Protein AF-A0A1G5UYC7-F1 (afdb_monomer_lite)

Secondary structure (DSSP, 8-state):
--HHHHHHHHHHT---SS------PPPPP-SSHHHHHHHHHHHHHHHT-SSEEE----SS---SS-----SS-------BTTBSHHHHHHHHHHHHGGG--S-PPEEEEEE-HHHHHHHH-TTTTT-SSS-HHHHHHHHHHHHHHHHHHHHHHHHTT-SEEEEEESS-BTTTS-HHHHHHHTHHHHHHHHHT---S--EEEE-SSSB-HHHHTTSS-SEEEEPPPSSHHHHHHHHHHHHHTTT-PPPPPPPP----

Radius of gyration: 19.42 Å; chains: 1; bounding box: 42×48×57 Å

Foldseek 3Di:
DFLQVQLVCVLVVHDHPDDFFADDDADDDDPALLRQLVVQLVVCVVPVGSAGESHAPALAPPPVDPDDPDPDPPDPDSDACVDGRLVRLLSNLLSNVVVDPGDRAYAYEDEFLVVSVCSNPVCLVVDPVQDPVNLVVSSVNSLVRLLRSQLSSVVSPGLGHAYEYAQQFVVRDPPVCCVSRGVVSQLSNQVSHPHPAYEYEYEDQGGNCVSVVPHPHSYYHYPDHPDPVVVVVVVVVSVPVVPDDDPDPDPDDDDD

InterPro domains:
  IPR000257 Uroporphyrinogen decarboxylase (URO-D) [PF01208] (90-221)
  IPR038071 UROD/MetE-like superfamily [G3DSA:3.20.20.210] (1-245)
  IPR038071 UROD/MetE-like superfamily [SSF51726] (1-225)

Organism: NCBI:txid209880

Structure (mmCIF, N/CA/C/O backbone):
data_AF-A0A1G5UYC7-F1
#
_entry.id   AF-A0A1G5UYC7-F1
#
loop_
_atom_site.group_PDB
_atom_site.id
_atom_site.type_symbol
_atom_site.label_atom_id
_atom_site.label_alt_id
_atom_site.label_comp_id
_atom_site.label_asym_id
_atom_site.label_entity_id
_atom_site.label_seq_id
_atom_site.pdbx_PDB_ins_code
_atom_site.Cartn_x
_atom_site.Cartn_y
_atom_site.Cartn_z
_atom_site.occupancy
_atom_site.B_iso_or_equiv
_atom_site.auth_seq_id
_atom_site.auth_comp_id
_atom_site.auth_asym_id
_atom_site.auth_atom_id
_atom_site.pdbx_PDB_model_num
ATOM 1 N N . MET A 1 1 ? -19.860 -2.141 19.659 1.00 62.22 1 MET A N 1
ATOM 2 C CA . MET A 1 1 ? -18.529 -2.743 19.462 1.00 62.22 1 MET A CA 1
ATOM 3 C C . MET A 1 1 ? -17.613 -1.632 19.007 1.00 62.22 1 MET A C 1
ATOM 5 O O . MET A 1 1 ? -18.017 -0.859 18.143 1.00 62.22 1 MET A O 1
ATOM 9 N N . ILE A 1 2 ? -16.462 -1.494 19.651 1.00 91.50 2 ILE A N 1
ATOM 10 C CA . ILE A 1 2 ? -15.441 -0.516 19.273 1.00 91.50 2 ILE A CA 1
ATOM 11 C C . ILE A 1 2 ? -14.911 -0.937 17.889 1.00 91.50 2 ILE A C 1
ATOM 13 O O . ILE A 1 2 ? -14.700 -2.126 17.660 1.00 91.50 2 ILE A O 1
ATOM 17 N N . LYS A 1 3 ? -14.758 -0.006 16.933 1.00 95.00 3 LYS A N 1
ATOM 18 C CA . LYS A 1 3 ? -14.382 -0.338 15.539 1.00 95.00 3 LYS A CA 1
ATOM 19 C C . LYS A 1 3 ? -13.095 -1.162 15.471 1.00 95.00 3 LYS A C 1
ATOM 21 O O . LYS A 1 3 ? -13.029 -2.120 14.712 1.00 95.00 3 LYS A O 1
ATOM 26 N N . ARG A 1 4 ? -12.118 -0.857 16.330 1.00 96.12 4 ARG A N 1
ATOM 27 C CA . ARG A 1 4 ? -10.913 -1.680 16.501 1.00 96.12 4 ARG A CA 1
ATOM 28 C C . ARG A 1 4 ? -11.224 -3.144 16.830 1.00 96.12 4 ARG A C 1
ATOM 30 O O . ARG A 1 4 ? -10.781 -4.015 16.092 1.00 96.12 4 ARG A O 1
ATOM 37 N N . GLU A 1 5 ? -12.001 -3.395 17.885 1.00 95.75 5 GLU A N 1
ATOM 38 C CA . GLU A 1 5 ? -12.367 -4.752 18.328 1.00 95.75 5 GLU A CA 1
ATOM 39 C C . GLU A 1 5 ? -13.083 -5.520 17.215 1.00 95.75 5 GLU A C 1
ATOM 41 O O . GLU A 1 5 ? -12.818 -6.697 17.002 1.00 95.75 5 GLU A O 1
ATOM 46 N N . LEU A 1 6 ? -13.954 -4.838 16.457 1.00 96.25 6 LEU A N 1
ATOM 47 C CA . LEU A 1 6 ? -14.627 -5.438 15.308 1.00 96.25 6 LEU A CA 1
ATOM 48 C C . LEU A 1 6 ? -13.615 -5.969 14.289 1.00 96.25 6 LEU A C 1
ATOM 50 O O . LEU A 1 6 ? -13.742 -7.106 13.839 1.00 96.25 6 LEU A O 1
ATOM 54 N N . ILE A 1 7 ? -12.616 -5.163 13.924 1.00 97.38 7 ILE A N 1
ATOM 55 C CA . ILE A 1 7 ? -11.601 -5.568 12.948 1.00 97.38 7 ILE A CA 1
ATOM 56 C C . ILE A 1 7 ? -10.684 -6.657 13.517 1.00 97.38 7 ILE A C 1
ATOM 58 O O . ILE A 1 7 ? -10.405 -7.622 12.809 1.00 97.38 7 ILE A O 1
ATOM 62 N N . GLU A 1 8 ? -10.268 -6.558 14.782 1.00 97.00 8 GLU A N 1
ATOM 63 C CA . GLU A 1 8 ? -9.465 -7.588 15.459 1.00 97.00 8 GLU A CA 1
ATOM 64 C C . GLU A 1 8 ? -10.195 -8.945 15.485 1.00 97.00 8 GLU A C 1
ATOM 66 O O . GLU A 1 8 ? -9.608 -9.953 15.089 1.00 97.00 8 GLU A O 1
ATOM 71 N N . SER A 1 9 ? -11.490 -8.975 15.821 1.00 96.44 9 SER A N 1
ATOM 72 C CA . SER A 1 9 ? -12.300 -10.200 15.781 1.00 96.44 9 SER A CA 1
ATOM 73 C C . SER A 1 9 ? -12.442 -10.764 14.365 1.00 96.44 9 SER A C 1
ATOM 75 O O . SER A 1 9 ? -12.349 -11.979 14.183 1.00 96.44 9 SER A O 1
ATOM 77 N N . VAL A 1 10 ? -12.604 -9.922 13.332 1.00 96.12 10 VAL A N 1
ATOM 78 C CA . VAL A 1 10 ? -12.614 -10.423 11.943 1.00 96.12 10 VAL A CA 1
ATOM 79 C C . VAL A 1 10 ? -11.267 -11.043 11.565 1.00 96.12 10 VAL A C 1
ATOM 81 O O . VAL A 1 10 ? -11.253 -12.111 10.953 1.00 96.12 10 VAL A O 1
ATOM 84 N N . ILE A 1 11 ? -10.146 -10.421 11.944 1.00 95.56 11 ILE A N 1
ATOM 85 C CA . ILE A 1 11 ? -8.797 -10.957 11.694 1.00 95.56 11 ILE A CA 1
ATOM 86 C C . ILE A 1 11 ? -8.602 -12.300 12.408 1.00 95.56 11 ILE A C 1
ATOM 88 O O . ILE A 1 11 ? -8.041 -13.229 11.828 1.00 95.56 11 ILE A O 1
ATOM 92 N N . ALA A 1 12 ? -9.091 -12.418 13.644 1.00 95.31 12 ALA A N 1
ATOM 93 C CA . ALA A 1 12 ? -9.021 -13.640 14.440 1.00 95.31 12 ALA A CA 1
ATOM 94 C C . ALA A 1 12 ? -9.975 -14.752 13.953 1.00 95.31 12 ALA A C 1
ATOM 96 O O . ALA A 1 12 ? -9.863 -15.896 14.394 1.00 95.31 12 ALA A O 1
ATOM 97 N N . GLY A 1 13 ? -10.900 -14.447 13.034 1.00 93.94 13 GLY A N 1
ATOM 98 C CA . GLY A 1 13 ? -11.926 -15.387 12.574 1.00 93.94 13 GLY A CA 1
ATOM 99 C C . GLY A 1 13 ? -13.042 -15.619 13.597 1.00 93.94 13 GLY A C 1
ATOM 100 O O . GLY A 1 13 ? -13.736 -16.636 13.539 1.00 93.94 13 GLY A O 1
ATOM 101 N N . GLU A 1 14 ? -13.216 -14.693 14.534 1.00 95.06 14 GLU A N 1
ATOM 102 C CA . GLU A 1 14 ? -14.233 -14.753 15.575 1.00 95.06 14 GLU A CA 1
ATOM 103 C C . GLU A 1 14 ? -15.615 -14.322 15.049 1.00 95.06 14 GLU A C 1
ATOM 105 O O . GLU A 1 14 ? -15.726 -13.576 14.068 1.00 95.06 14 GLU A O 1
ATOM 110 N N . PRO A 1 15 ? -16.710 -14.766 15.693 1.00 92.69 15 PRO A N 1
ATOM 111 C CA . PRO A 1 15 ? -18.043 -14.266 15.388 1.00 92.69 15 PRO A CA 1
ATOM 112 C C . PRO A 1 15 ? -18.148 -12.755 15.632 1.00 92.69 15 PRO A C 1
ATOM 114 O O . PRO A 1 15 ? -17.851 -12.267 16.718 1.00 92.69 15 PRO A O 1
ATOM 117 N N . VAL A 1 16 ? -18.656 -12.024 14.640 1.00 93.56 16 VAL A N 1
ATOM 118 C CA . VAL A 1 16 ? -18.889 -10.576 14.727 1.00 93.56 16 VAL A CA 1
ATOM 119 C C . VAL A 1 16 ? -20.371 -10.240 14.623 1.00 93.56 16 VAL A C 1
ATOM 121 O O . VAL A 1 16 ? -21.145 -10.946 13.976 1.00 93.56 16 VAL A O 1
ATOM 124 N N . THR A 1 17 ? -20.777 -9.135 15.248 1.00 87.25 17 THR A N 1
ATOM 125 C CA . THR A 1 17 ? -22.180 -8.687 15.275 1.00 87.25 17 THR A CA 1
ATOM 126 C C . THR A 1 17 ? -22.648 -8.095 13.947 1.00 87.25 17 THR A C 1
ATOM 128 O O . THR A 1 17 ? -23.846 -8.089 13.667 1.00 87.25 17 THR A O 1
ATOM 131 N N . ARG A 1 18 ? -21.716 -7.605 13.120 1.00 92.62 18 ARG A N 1
ATOM 132 C CA . ARG A 1 18 ? -21.956 -7.130 11.753 1.00 92.62 18 ARG A CA 1
ATOM 133 C C . ARG A 1 18 ? -20.701 -7.275 10.897 1.00 92.62 18 ARG A C 1
ATOM 135 O O . ARG A 1 18 ? -19.600 -7.393 11.421 1.00 92.62 18 ARG A O 1
ATOM 142 N N . ILE A 1 19 ? -20.871 -7.235 9.580 1.00 91.38 19 ILE A N 1
ATOM 143 C CA . ILE A 1 19 ? -19.751 -7.204 8.632 1.00 91.38 19 ILE A CA 1
ATOM 144 C C . ILE A 1 19 ? -19.157 -5.782 8.637 1.00 91.38 19 ILE A C 1
ATOM 146 O O . ILE A 1 19 ? -19.935 -4.828 8.526 1.00 91.38 19 ILE A O 1
ATOM 150 N N . PRO A 1 20 ? -17.828 -5.610 8.781 1.00 93.75 20 PRO A N 1
ATOM 151 C CA . PRO A 1 20 ? -17.212 -4.297 8.663 1.00 93.75 20 PRO A CA 1
ATOM 152 C C . PRO A 1 20 ? -17.280 -3.788 7.221 1.00 93.75 20 PRO A C 1
ATOM 154 O O . PRO A 1 20 ? -17.167 -4.561 6.267 1.00 93.75 20 PRO A O 1
ATOM 157 N N . CYS A 1 21 ? -17.445 -2.481 7.060 1.00 92.31 21 CYS A N 1
ATOM 158 C CA . CYS A 1 21 ? -17.488 -1.812 5.772 1.00 92.31 21 CYS A CA 1
ATOM 159 C C . CYS A 1 21 ? -16.429 -0.713 5.708 1.00 92.31 21 CYS A C 1
ATOM 161 O O . CYS A 1 21 ? -16.212 0.031 6.661 1.00 92.31 21 CYS A O 1
ATOM 163 N N . MET A 1 22 ? -15.769 -0.603 4.562 1.00 91.19 22 MET A N 1
ATOM 164 C CA . MET A 1 22 ? -14.766 0.416 4.300 1.00 91.19 22 MET A CA 1
ATOM 165 C C . MET A 1 22 ? -15.122 1.115 2.995 1.00 91.19 22 MET A C 1
ATOM 167 O O . MET A 1 22 ? -15.215 0.466 1.953 1.00 91.19 22 MET A O 1
ATOM 171 N N . PHE A 1 23 ? -15.280 2.434 3.050 1.00 89.94 23 PHE A N 1
ATOM 172 C CA . PHE A 1 23 ? -15.418 3.278 1.870 1.00 89.94 23 PHE A CA 1
ATOM 173 C C . PHE A 1 23 ? -14.129 4.067 1.659 1.00 89.94 23 PHE A C 1
ATOM 175 O O . PHE A 1 23 ? -13.464 4.476 2.610 1.00 89.94 23 PHE A O 1
ATOM 182 N N . TRP A 1 24 ? -13.767 4.306 0.403 1.00 85.62 24 TRP A N 1
ATOM 183 C CA . TRP A 1 24 ? -12.666 5.199 0.066 1.00 85.62 24 TRP A CA 1
ATOM 184 C C . TRP A 1 24 ? -12.968 5.966 -1.213 1.00 85.62 24 TRP A C 1
ATOM 186 O O . TRP A 1 24 ? -13.690 5.497 -2.090 1.00 85.62 24 TRP A O 1
ATOM 196 N N . GLN A 1 25 ? -12.377 7.149 -1.315 1.00 75.75 25 GLN A N 1
ATOM 197 C CA . GLN A 1 25 ? -12.409 7.977 -2.511 1.00 75.75 25 GLN A CA 1
ATOM 198 C C . GLN A 1 25 ? -11.090 7.877 -3.275 1.00 75.75 25 GLN A C 1
ATOM 200 O O . GLN A 1 25 ? -10.040 7.569 -2.701 1.00 75.75 25 GLN A O 1
ATOM 205 N N . ALA A 1 26 ? -11.144 8.139 -4.580 1.00 68.00 26 ALA A N 1
ATOM 206 C CA . ALA A 1 26 ? -9.935 8.372 -5.355 1.00 68.00 26 ALA A CA 1
ATOM 207 C C . ALA A 1 26 ? -9.182 9.593 -4.786 1.00 68.00 26 ALA A C 1
ATOM 209 O O . ALA A 1 26 ? -9.820 10.499 -4.238 1.00 68.00 26 ALA A O 1
ATOM 210 N N . PRO A 1 27 ? -7.845 9.650 -4.905 1.00 65.69 27 PRO A N 1
ATOM 211 C CA . PRO A 1 27 ? -7.098 10.843 -4.530 1.00 65.69 27 PRO A CA 1
ATOM 212 C C . PRO A 1 27 ? -7.626 12.053 -5.313 1.00 65.69 27 PRO A C 1
ATOM 214 O O . PRO A 1 27 ? -7.664 12.031 -6.542 1.00 65.69 27 PRO A O 1
ATOM 217 N N . SER A 1 28 ? -8.041 13.107 -4.615 1.00 62.72 28 SER A N 1
ATOM 218 C CA . SER A 1 28 ? -8.305 14.416 -5.220 1.00 62.72 28 SER A CA 1
ATOM 219 C C . SER A 1 28 ? -7.037 15.259 -5.169 1.00 62.72 28 SER A C 1
ATOM 221 O O . SER A 1 28 ? -6.259 15.100 -4.236 1.00 62.72 28 SER A O 1
ATOM 223 N N . MET A 1 29 ? -6.849 16.201 -6.094 1.00 66.00 29 MET A N 1
ATOM 224 C CA . MET A 1 29 ? -5.791 17.207 -5.943 1.00 66.00 29 MET A CA 1
ATOM 225 C C . MET A 1 29 ? -6.033 18.011 -4.654 1.00 66.00 29 MET A C 1
ATOM 227 O O . MET A 1 29 ? -7.142 18.495 -4.418 1.00 66.00 29 MET A O 1
ATOM 231 N N . TYR A 1 30 ? -5.009 18.118 -3.816 1.00 70.69 30 TYR A N 1
ATOM 232 C CA . TYR A 1 30 ? -4.975 18.946 -2.610 1.00 70.69 30 TYR A CA 1
ATOM 233 C C . TYR A 1 30 ? -3.752 19.855 -2.680 1.00 70.69 30 TYR A C 1
ATOM 235 O O . TYR A 1 30 ? -2.755 19.530 -3.327 1.00 70.69 30 TYR A O 1
ATOM 243 N N . THR A 1 31 ? -3.851 21.013 -2.040 1.00 75.88 31 THR A N 1
ATOM 244 C CA . THR A 1 31 ? -2.806 22.039 -2.042 1.00 75.88 31 THR A CA 1
ATOM 245 C C . THR A 1 31 ? -1.831 21.880 -0.878 1.00 75.88 31 THR A C 1
ATOM 247 O O . THR A 1 31 ? -0.688 22.322 -0.990 1.00 75.88 31 THR A O 1
ATOM 250 N N . SER A 1 32 ? -2.236 21.195 0.199 1.00 85.69 32 SER A N 1
ATOM 251 C CA . SER A 1 32 ? -1.371 20.885 1.340 1.00 85.69 32 SER A CA 1
ATOM 252 C C . SER A 1 32 ? -1.709 19.537 2.006 1.00 85.69 32 SER A C 1
ATOM 254 O O . SER A 1 32 ? -2.803 18.998 1.797 1.00 85.69 32 SER A O 1
ATOM 256 N N . PRO A 1 33 ? -0.785 18.969 2.809 1.00 87.81 33 PRO A N 1
ATOM 257 C CA . PRO A 1 33 ? -1.050 17.779 3.617 1.00 87.81 33 PRO A CA 1
ATOM 258 C C . PRO A 1 33 ? -2.218 17.929 4.602 1.00 87.81 33 PRO A C 1
ATOM 260 O O . PRO A 1 33 ? -2.974 16.982 4.812 1.00 87.81 33 PRO A O 1
ATOM 263 N N . GLU A 1 34 ? -2.381 19.116 5.185 1.00 90.56 34 GLU A N 1
ATOM 264 C CA . GLU A 1 34 ? -3.446 19.446 6.136 1.00 90.56 34 GLU A CA 1
ATOM 265 C C . GLU A 1 34 ? -4.815 19.428 5.456 1.00 90.56 34 GLU A C 1
ATOM 267 O O . GLU A 1 34 ? -5.724 18.762 5.943 1.00 90.56 34 GLU A O 1
ATOM 272 N N . GLU A 1 35 ? -4.937 20.050 4.278 1.00 89.81 35 GLU A N 1
ATOM 273 C CA . GLU A 1 35 ? -6.180 20.026 3.496 1.00 89.81 35 GLU A CA 1
ATOM 274 C C . GLU A 1 35 ? -6.599 18.582 3.172 1.00 89.81 35 GLU A C 1
ATOM 276 O O . GLU A 1 35 ? -7.780 18.226 3.181 1.00 89.81 35 GLU A O 1
ATOM 281 N N . GLN A 1 36 ? -5.628 17.711 2.892 1.00 89.31 36 GLN A N 1
ATOM 282 C CA . GLN A 1 36 ? -5.922 16.309 2.644 1.00 89.31 36 GLN A CA 1
ATOM 283 C C . GLN A 1 36 ? -6.363 15.559 3.908 1.00 89.31 36 GLN A C 1
ATOM 285 O O . GLN A 1 36 ? -7.277 14.726 3.837 1.00 89.31 36 GLN A O 1
ATOM 290 N N . ALA A 1 37 ? -5.721 15.821 5.045 1.00 92.00 37 ALA A N 1
ATOM 291 C CA . ALA A 1 37 ? -6.110 15.249 6.327 1.00 92.00 37 ALA A CA 1
ATOM 292 C C . ALA A 1 37 ? -7.546 15.657 6.698 1.00 92.00 37 ALA A C 1
ATOM 294 O O . ALA A 1 37 ? -8.362 14.791 7.019 1.00 92.00 37 ALA A O 1
ATOM 295 N N . GLU A 1 38 ? -7.893 16.935 6.529 1.00 92.12 38 GLU A N 1
ATOM 296 C CA . GLU A 1 38 ? -9.244 17.470 6.737 1.00 92.12 38 GLU A CA 1
ATOM 297 C C . GLU A 1 38 ? -10.276 16.764 5.857 1.00 92.12 38 GLU A C 1
ATOM 299 O O . GLU A 1 38 ? -11.227 16.176 6.374 1.00 92.12 38 GLU A O 1
ATOM 304 N N . LYS A 1 39 ? -10.046 16.698 4.539 1.00 90.62 39 LYS A N 1
ATOM 305 C CA . LYS A 1 39 ? -10.943 15.984 3.610 1.00 90.62 39 LYS A CA 1
ATOM 306 C C . LYS A 1 39 ? -11.088 14.503 3.947 1.00 90.62 39 LYS A C 1
ATOM 308 O O . LYS A 1 39 ? -12.151 13.921 3.728 1.00 90.62 39 LYS A O 1
ATOM 313 N N . THR A 1 40 ? -10.027 13.874 4.448 1.00 91.75 40 THR A N 1
ATOM 314 C CA . THR A 1 40 ? -10.073 12.474 4.890 1.00 91.75 40 THR A CA 1
ATOM 315 C C . THR A 1 40 ? -10.944 12.332 6.138 1.00 91.75 40 THR A C 1
ATOM 317 O O . THR A 1 40 ? -11.771 11.421 6.184 1.00 91.75 40 THR A O 1
ATOM 320 N N . SER A 1 41 ? -10.831 13.253 7.102 1.00 92.56 41 SER A N 1
ATOM 321 C CA . SER A 1 41 ? -11.679 13.286 8.303 1.00 92.56 41 SER A CA 1
ATOM 322 C C . SER A 1 41 ? -13.142 13.522 7.947 1.00 92.56 41 SER A C 1
ATOM 324 O O . SER A 1 41 ? -14.005 12.758 8.367 1.00 92.56 41 SER A O 1
ATOM 326 N N . GLU A 1 42 ? -13.433 14.513 7.102 1.00 92.19 42 GLU A N 1
ATOM 327 C CA . GLU A 1 42 ? -14.796 14.811 6.651 1.00 92.19 42 GLU A CA 1
ATOM 328 C C . GLU A 1 42 ? -15.432 13.637 5.899 1.00 92.19 42 GLU A C 1
ATOM 330 O O . GLU A 1 42 ? -16.598 13.301 6.123 1.00 92.19 42 GLU A O 1
ATOM 335 N N . PHE A 1 43 ? -14.676 12.996 4.999 1.00 91.06 43 PHE A N 1
ATOM 336 C CA . PHE A 1 43 ? -15.150 11.820 4.275 1.00 91.06 43 PHE A CA 1
ATOM 337 C C . PHE A 1 43 ? -15.471 10.682 5.243 1.00 91.06 43 PHE A C 1
ATOM 339 O O . PHE A 1 43 ? -16.513 10.039 5.112 1.00 91.06 43 PHE A O 1
ATOM 346 N N . TYR A 1 44 ? -14.590 10.446 6.211 1.00 92.06 44 TYR A N 1
ATOM 347 C CA . TYR A 1 44 ? -14.771 9.407 7.209 1.00 92.06 44 TYR A CA 1
ATOM 348 C C . TYR A 1 44 ? -15.994 9.661 8.097 1.00 92.06 44 TYR A C 1
ATOM 350 O O . TYR A 1 44 ? -16.831 8.774 8.239 1.00 92.06 44 TYR A O 1
ATOM 358 N N . GLU A 1 45 ? -16.148 10.878 8.619 1.00 91.38 45 GLU A N 1
ATOM 359 C CA . GLU A 1 45 ? -17.285 11.273 9.459 1.00 91.38 45 GLU A CA 1
ATOM 360 C C . GLU A 1 45 ? -18.619 11.152 8.723 1.00 91.38 45 GLU A C 1
ATOM 362 O O . GLU A 1 45 ? -19.616 10.733 9.305 1.00 91.38 45 GLU A O 1
ATOM 367 N N . ARG A 1 46 ? -18.639 11.474 7.426 1.00 92.56 46 ARG A N 1
ATOM 368 C CA . ARG A 1 46 ? -19.848 11.373 6.603 1.00 92.56 46 ARG A CA 1
ATOM 369 C C . ARG A 1 46 ? -20.299 9.931 6.370 1.00 92.56 46 ARG A C 1
ATOM 371 O O . ARG A 1 46 ? -21.500 9.695 6.275 1.00 92.56 46 ARG A O 1
ATOM 378 N N . HIS A 1 47 ? -19.361 8.997 6.211 1.00 91.25 47 HIS A N 1
ATOM 379 C CA . HIS A 1 47 ? -19.668 7.622 5.792 1.00 91.25 47 HIS A CA 1
ATOM 380 C C . HIS A 1 47 ? -19.562 6.590 6.916 1.00 91.25 47 HIS A C 1
ATOM 382 O O . HIS A 1 47 ? -19.952 5.447 6.700 1.00 91.25 47 HIS A O 1
ATOM 388 N N . ASP A 1 48 ? -19.020 6.968 8.076 1.00 91.56 48 ASP A N 1
ATOM 389 C CA . ASP A 1 48 ? -18.861 6.109 9.253 1.00 91.56 48 ASP A CA 1
ATOM 390 C C . ASP A 1 48 ? -18.206 4.751 8.923 1.00 91.56 48 ASP A C 1
ATOM 392 O O . ASP A 1 48 ? -18.668 3.686 9.328 1.00 91.56 48 ASP A O 1
ATOM 396 N N . SER A 1 49 ? -17.121 4.780 8.137 1.00 93.06 49 SER A N 1
ATOM 397 C CA . SER A 1 49 ? -16.387 3.556 7.775 1.00 93.06 49 SER A CA 1
ATOM 398 C C . SER A 1 49 ? -15.793 2.870 9.014 1.00 93.06 49 SER A C 1
ATOM 400 O O . SER A 1 49 ? -15.511 3.509 10.026 1.00 93.06 49 SER A O 1
ATOM 402 N N . ASP A 1 50 ? -15.550 1.564 8.931 1.00 96.00 50 ASP A N 1
ATOM 403 C CA . ASP A 1 50 ? -14.883 0.794 9.991 1.00 96.00 50 ASP A CA 1
ATOM 404 C C . ASP A 1 50 ? -13.361 0.854 9.920 1.00 96.00 50 ASP A C 1
ATOM 406 O O . ASP A 1 50 ? -12.683 0.508 10.881 1.00 96.00 50 ASP A O 1
ATOM 410 N N . ILE A 1 51 ? -12.832 1.279 8.776 1.00 96.50 51 ILE A N 1
ATOM 411 C CA . ILE A 1 51 ? -11.408 1.421 8.494 1.00 96.50 51 ILE A CA 1
ATOM 412 C C . ILE A 1 51 ? -11.215 2.763 7.797 1.00 96.50 51 ILE A C 1
ATOM 414 O O . ILE A 1 51 ? -11.953 3.103 6.869 1.00 96.50 51 ILE A O 1
ATOM 418 N N . ILE A 1 52 ? -10.211 3.518 8.229 1.00 95.81 52 ILE A N 1
ATOM 419 C CA . ILE A 1 52 ? -9.808 4.774 7.606 1.00 95.81 52 ILE A CA 1
ATOM 420 C C . ILE A 1 52 ? -8.664 4.473 6.649 1.00 95.81 52 ILE A C 1
ATOM 422 O O . ILE A 1 52 ? -7.676 3.854 7.031 1.00 95.81 52 ILE A O 1
ATOM 426 N N . LYS A 1 53 ? -8.748 4.965 5.417 1.00 94.19 53 LYS A N 1
ATOM 427 C CA . LYS A 1 53 ? -7.631 4.931 4.472 1.00 94.19 53 LYS A CA 1
ATOM 428 C C . LYS A 1 53 ? -7.128 6.338 4.224 1.00 94.19 53 LYS A C 1
ATOM 430 O O . LYS A 1 53 ? -7.847 7.164 3.662 1.00 94.19 53 LYS A O 1
ATOM 435 N N . ILE A 1 54 ? -5.866 6.572 4.568 1.00 93.12 54 ILE A N 1
ATOM 436 C CA . ILE A 1 54 ? -5.143 7.754 4.116 1.00 93.12 54 ILE A CA 1
ATOM 437 C C . ILE A 1 54 ? -4.853 7.545 2.643 1.00 93.12 54 ILE A C 1
ATOM 439 O O . ILE A 1 54 ? -3.981 6.757 2.269 1.00 93.12 54 ILE A O 1
ATOM 443 N N . ASN A 1 55 ? -5.637 8.200 1.792 1.00 81.94 55 ASN A N 1
ATOM 444 C CA . ASN A 1 55 ? -5.326 8.244 0.375 1.00 81.94 55 ASN A CA 1
ATOM 445 C C . ASN A 1 55 ? -4.028 9.026 0.233 1.00 81.94 55 ASN A C 1
ATOM 447 O O . ASN A 1 55 ? -3.900 10.098 0.793 1.00 81.94 55 ASN A O 1
ATOM 451 N N . ASN A 1 56 ? -3.068 8.505 -0.506 1.00 76.56 56 ASN A N 1
ATOM 452 C CA . ASN A 1 56 ? -1.890 9.264 -0.888 1.00 76.56 56 ASN A CA 1
ATOM 453 C C . ASN A 1 56 ? -2.015 9.513 -2.387 1.00 76.56 56 ASN A C 1
ATOM 455 O O . ASN A 1 56 ? -2.360 8.579 -3.116 1.00 76.56 56 ASN A O 1
ATOM 459 N N . ILE A 1 57 ? -1.743 10.729 -2.869 1.00 64.94 57 ILE A N 1
ATOM 460 C CA . ILE A 1 57 ? -1.379 10.882 -4.282 1.00 64.94 57 ILE A CA 1
ATOM 461 C C . ILE A 1 57 ? -0.103 10.060 -4.444 1.00 64.94 57 ILE A C 1
ATOM 463 O O . ILE A 1 57 ? 0.876 10.360 -3.752 1.00 64.94 57 ILE A O 1
ATOM 467 N N . PRO A 1 58 ? -0.101 8.994 -5.267 1.00 56.44 58 PRO A N 1
ATOM 468 C CA . PRO A 1 58 ? 1.092 8.187 -5.454 1.00 56.44 58 PRO A CA 1
ATOM 469 C C . PRO A 1 58 ? 2.257 9.101 -5.853 1.00 56.44 58 PRO A C 1
ATOM 471 O O . PRO A 1 58 ? 2.023 10.114 -6.513 1.00 56.44 58 PRO A O 1
ATOM 474 N N . PRO A 1 59 ? 3.496 8.783 -5.452 1.00 49.44 59 PRO A N 1
ATOM 475 C CA . PRO A 1 59 ? 4.652 9.660 -5.598 1.00 49.44 59 PRO A CA 1
ATOM 476 C C . PRO A 1 59 ? 5.161 9.630 -7.042 1.00 49.44 59 PRO A C 1
ATOM 478 O O . PRO A 1 59 ? 6.294 9.257 -7.324 1.00 49.44 59 PRO A O 1
ATOM 481 N N . ILE A 1 60 ? 4.284 9.963 -7.975 1.00 45.03 60 ILE A N 1
ATOM 482 C CA . ILE A 1 60 ? 4.569 10.083 -9.387 1.00 45.03 60 ILE A CA 1
ATOM 483 C C . ILE A 1 60 ? 4.367 11.565 -9.668 1.00 45.03 60 ILE A C 1
ATOM 485 O O . ILE A 1 60 ? 3.288 12.086 -9.365 1.00 45.03 60 ILE A O 1
ATOM 489 N N . PRO A 1 61 ? 5.352 12.280 -10.232 1.00 35.06 61 PRO A N 1
ATOM 490 C CA . PRO A 1 61 ? 5.033 13.519 -10.905 1.00 35.06 61 PRO A CA 1
ATOM 491 C C . PRO A 1 61 ? 4.028 13.157 -11.996 1.00 35.06 61 PRO A C 1
ATOM 493 O O . PRO A 1 61 ? 4.387 12.617 -13.041 1.00 35.06 61 PRO A O 1
ATOM 496 N N . VAL A 1 62 ? 2.748 13.416 -11.738 1.00 32.09 62 VAL A N 1
ATOM 497 C CA . VAL A 1 62 ? 1.759 13.539 -12.796 1.00 32.09 62 VAL A CA 1
ATOM 498 C C . VAL A 1 62 ? 2.265 14.718 -13.612 1.00 32.09 62 VAL A C 1
ATOM 500 O O . VAL A 1 62 ? 2.017 15.876 -13.282 1.00 32.09 62 VAL A O 1
ATOM 503 N N . SER A 1 63 ? 3.061 14.442 -14.645 1.00 32.00 63 SER A N 1
ATOM 504 C CA . SER A 1 63 ? 3.183 15.378 -15.744 1.00 32.00 63 SER A CA 1
ATOM 505 C C . SER A 1 63 ? 1.786 15.423 -16.348 1.00 32.00 63 SER A C 1
ATOM 507 O O . SER A 1 63 ? 1.389 14.615 -17.180 1.00 32.00 63 SER A O 1
ATOM 509 N N . SER A 1 64 ? 0.986 16.364 -15.861 1.00 27.53 64 SER A N 1
ATOM 510 C CA . SER A 1 64 ? -0.362 16.684 -16.326 1.00 27.53 64 SER A CA 1
ATOM 511 C C . SER A 1 64 ? -0.379 17.239 -17.755 1.00 27.53 64 SER A C 1
ATOM 513 O O . SER A 1 64 ? -1.338 17.870 -18.184 1.00 27.53 64 SER A O 1
ATOM 515 N N . THR A 1 65 ? 0.664 16.982 -18.536 1.00 26.88 65 THR A N 1
ATOM 516 C CA . THR A 1 65 ? 0.779 17.338 -19.938 1.00 26.88 65 THR A CA 1
ATOM 517 C C . THR A 1 65 ? 1.657 16.285 -20.589 1.00 26.88 65 THR A C 1
ATOM 519 O O . THR A 1 65 ? 2.846 16.226 -20.286 1.00 26.88 65 THR A O 1
ATOM 522 N N . GLY A 1 66 ? 1.096 15.463 -21.475 1.00 31.25 66 GLY A N 1
ATOM 523 C CA . GLY A 1 66 ? 1.851 14.496 -22.268 1.00 31.25 66 GLY A CA 1
ATOM 524 C C . GLY A 1 66 ? 2.937 15.169 -23.110 1.00 31.25 66 GLY A C 1
ATOM 525 O O . GLY A 1 66 ? 2.720 15.484 -24.278 1.00 31.25 66 GLY A O 1
ATOM 526 N N . ARG A 1 67 ? 4.113 15.396 -22.520 1.00 30.00 67 ARG A N 1
ATOM 527 C CA . ARG A 1 67 ? 5.321 15.857 -23.195 1.00 30.00 67 ARG A CA 1
ATOM 528 C C . ARG A 1 67 ? 6.549 15.242 -22.543 1.00 30.00 67 ARG A C 1
ATOM 530 O O . ARG A 1 67 ? 6.868 15.544 -21.404 1.00 30.00 67 ARG A O 1
ATOM 537 N N . HIS A 1 68 ? 7.249 14.486 -23.384 1.00 30.88 68 HIS A N 1
ATOM 538 C CA . HIS A 1 68 ? 8.688 14.266 -23.350 1.00 30.88 68 HIS A CA 1
ATOM 539 C C . HIS A 1 68 ? 9.205 13.456 -22.151 1.00 30.88 68 HIS A C 1
ATOM 541 O O . HIS A 1 68 ? 9.454 13.988 -21.077 1.00 30.88 68 HIS A O 1
ATOM 547 N N . VAL A 1 69 ? 9.464 12.167 -22.388 1.00 39.31 69 VAL A N 1
ATOM 548 C CA . VAL A 1 69 ? 10.630 11.519 -21.776 1.00 39.31 69 VAL A CA 1
ATOM 549 C C . VAL A 1 69 ? 11.828 12.201 -22.439 1.00 39.31 69 VAL A C 1
ATOM 551 O O . VAL A 1 69 ? 11.983 12.039 -23.651 1.00 39.31 69 VAL A O 1
ATOM 554 N N . PRO A 1 70 ? 12.613 13.041 -21.741 1.00 35.22 70 PRO A N 1
ATOM 555 C CA . PRO A 1 70 ? 13.841 13.546 -22.326 1.00 35.22 70 PRO A CA 1
ATOM 556 C C . PRO A 1 70 ? 14.746 12.341 -22.569 1.00 35.22 70 PRO A C 1
ATOM 558 O O . PRO A 1 70 ? 14.829 11.460 -21.712 1.00 35.22 70 PRO A O 1
ATOM 561 N N . ASP A 1 71 ? 15.425 12.303 -23.712 1.00 42.19 71 ASP A N 1
ATOM 562 C CA . ASP A 1 71 ? 16.603 11.458 -23.895 1.00 42.19 71 ASP A CA 1
ATOM 563 C C . ASP A 1 71 ? 17.582 11.760 -22.749 1.00 42.19 71 ASP A C 1
ATOM 565 O O . ASP A 1 71 ? 18.291 12.766 -22.742 1.00 42.19 71 ASP A O 1
ATOM 569 N N . GLY A 1 72 ? 17.537 10.943 -21.701 1.00 38.81 72 GLY A N 1
ATOM 570 C CA . GLY A 1 72 ? 18.226 11.228 -20.456 1.00 38.81 72 GLY A CA 1
ATOM 571 C C . GLY A 1 72 ? 17.762 10.307 -19.342 1.00 38.81 72 GLY A C 1
ATOM 572 O O . GLY A 1 72 ? 16.620 10.357 -18.896 1.00 38.81 72 GLY A O 1
ATOM 573 N N . LYS A 1 73 ? 18.689 9.492 -18.833 1.00 45.53 73 LYS A N 1
ATOM 574 C CA . LYS A 1 73 ? 18.600 8.762 -17.557 1.00 45.53 73 LYS A CA 1
ATOM 575 C C . LYS A 1 73 ? 18.573 9.740 -16.367 1.00 45.53 73 LYS A C 1
ATOM 577 O O . LYS A 1 73 ? 19.410 9.678 -15.474 1.00 45.53 73 LYS A O 1
ATOM 582 N N . THR A 1 74 ? 17.680 10.719 -16.387 1.00 40.47 74 THR A N 1
ATOM 583 C CA . THR A 1 74 ? 17.614 11.801 -15.408 1.00 40.47 74 THR A CA 1
ATOM 584 C C . THR A 1 74 ? 16.638 11.440 -14.293 1.00 40.47 74 THR A C 1
ATOM 586 O O . THR A 1 74 ? 15.431 11.558 -14.455 1.00 40.47 74 THR A O 1
ATOM 589 N N . ASN A 1 75 ? 17.197 10.997 -13.160 1.00 47.38 75 ASN A N 1
ATOM 590 C CA . ASN A 1 75 ? 16.653 11.106 -11.798 1.00 47.38 75 ASN A CA 1
ATOM 591 C C . ASN A 1 75 ? 15.149 10.799 -11.608 1.00 47.38 75 ASN A C 1
ATOM 593 O O . ASN A 1 75 ? 14.416 11.577 -10.994 1.00 47.38 75 ASN A O 1
ATOM 597 N N . LEU A 1 76 ? 14.693 9.626 -12.059 1.00 54.59 76 LEU A N 1
ATOM 598 C CA . LEU A 1 76 ? 13.441 9.035 -11.572 1.00 54.59 76 LEU A CA 1
ATOM 599 C C . LEU A 1 76 ? 13.634 8.651 -10.099 1.00 54.59 76 LEU A C 1
ATOM 601 O O . LEU A 1 76 ? 14.147 7.584 -9.785 1.00 54.59 76 LEU A O 1
ATOM 605 N N . SER A 1 77 ? 13.295 9.557 -9.188 1.00 63.44 77 SER A N 1
ATOM 606 C CA . SER A 1 77 ? 13.450 9.356 -7.749 1.00 63.44 77 SER A CA 1
ATOM 607 C C . SER A 1 77 ? 12.109 9.597 -7.076 1.00 63.44 77 SER A C 1
ATOM 609 O O . SER A 1 77 ? 11.562 10.695 -7.165 1.00 63.44 77 SER A O 1
ATOM 611 N N . MET A 1 78 ? 11.604 8.604 -6.337 1.00 70.50 78 MET A N 1
ATOM 612 C CA . MET A 1 78 ? 10.404 8.773 -5.501 1.00 70.50 78 MET A CA 1
ATOM 613 C C . MET A 1 78 ? 10.623 9.772 -4.346 1.00 70.50 78 MET A C 1
ATOM 615 O O . MET A 1 78 ? 9.686 10.115 -3.630 1.00 70.50 78 MET A O 1
ATOM 619 N N . GLY A 1 79 ? 11.854 10.259 -4.148 1.00 79.00 79 GLY A N 1
ATOM 620 C CA . GLY A 1 79 ? 12.265 10.976 -2.946 1.00 79.00 79 GLY A CA 1
ATOM 621 C C . GLY A 1 79 ? 12.523 10.013 -1.788 1.00 79.00 79 GLY A C 1
ATOM 622 O O . GLY A 1 79 ? 12.780 8.825 -1.994 1.00 79.00 79 GLY A O 1
ATOM 623 N N . SER A 1 80 ? 12.473 10.526 -0.564 1.00 82.94 80 SER A N 1
ATOM 624 C CA . SER A 1 80 ? 12.661 9.746 0.659 1.00 82.94 80 SER A CA 1
ATOM 625 C C . SER A 1 80 ? 11.645 10.155 1.720 1.00 82.94 80 SER A C 1
ATOM 627 O O . SER A 1 80 ? 10.948 11.159 1.590 1.00 82.94 80 SER A O 1
ATOM 629 N N . VAL A 1 81 ? 11.603 9.422 2.828 1.00 85.56 81 VAL A N 1
ATOM 630 C CA . VAL A 1 81 ? 10.765 9.776 3.986 1.00 85.56 81 VAL A CA 1
ATOM 631 C C . VAL A 1 81 ? 11.089 11.158 4.578 1.00 85.56 81 VAL A C 1
ATOM 633 O O . VAL A 1 81 ? 10.251 11.755 5.252 1.00 85.56 81 VAL A O 1
ATOM 636 N N . ASN A 1 82 ? 12.276 11.704 4.289 1.00 85.75 82 ASN A N 1
ATOM 637 C CA . ASN A 1 82 ? 12.740 12.994 4.802 1.00 85.75 82 ASN A CA 1
ATOM 638 C C . ASN A 1 82 ? 12.559 14.155 3.811 1.00 85.75 82 ASN A C 1
ATOM 640 O O . ASN A 1 82 ? 12.633 15.308 4.222 1.00 85.75 82 ASN A O 1
ATOM 644 N N . HIS A 1 83 ? 12.360 13.883 2.517 1.00 81.94 83 HIS A N 1
ATOM 645 C CA . HIS A 1 83 ? 12.188 14.924 1.498 1.00 81.94 83 HIS A CA 1
ATOM 646 C C . HIS A 1 83 ? 11.451 14.417 0.252 1.00 81.94 83 HIS A C 1
ATOM 648 O O . HIS A 1 83 ? 11.571 13.257 -0.141 1.00 81.94 83 HIS A O 1
ATOM 654 N N . GLY A 1 84 ? 10.763 15.323 -0.441 1.00 83.75 84 GLY A N 1
ATOM 655 C CA . GLY A 1 84 ? 10.076 15.018 -1.697 1.00 83.75 84 GLY A CA 1
ATOM 656 C C . GLY A 1 84 ? 8.709 14.346 -1.503 1.00 83.75 84 GLY A C 1
ATOM 657 O O . GLY A 1 84 ? 8.116 14.460 -0.428 1.00 83.75 84 GLY A O 1
ATOM 658 N N . PRO A 1 85 ? 8.188 13.660 -2.536 1.00 82.56 85 PRO A N 1
ATOM 659 C CA . PRO A 1 85 ? 6.818 13.143 -2.540 1.00 82.56 85 PRO A CA 1
ATOM 660 C C . PRO A 1 85 ? 6.492 12.185 -1.386 1.00 82.56 85 PRO A C 1
ATOM 662 O O . PRO A 1 85 ? 5.440 12.318 -0.767 1.00 82.56 85 PRO A O 1
ATOM 665 N N . LEU A 1 86 ? 7.399 11.262 -1.034 1.00 87.38 86 LEU A N 1
ATOM 666 C CA . LEU A 1 86 ? 7.180 10.342 0.096 1.00 87.38 86 LEU A CA 1
ATOM 667 C C . LEU A 1 86 ? 7.038 11.079 1.434 1.00 87.38 86 LEU A C 1
ATOM 669 O O . LEU A 1 86 ? 6.196 10.724 2.258 1.00 87.38 86 LEU A O 1
ATOM 673 N N . HIS A 1 87 ? 7.831 12.130 1.642 1.00 88.88 87 HIS A N 1
ATOM 674 C CA . HIS A 1 87 ? 7.714 12.971 2.827 1.00 88.88 87 HIS A CA 1
ATOM 675 C C . HIS A 1 87 ? 6.360 13.682 2.883 1.00 88.88 87 HIS A C 1
ATOM 677 O O . HIS A 1 87 ? 5.726 13.690 3.932 1.00 88.88 87 HIS A O 1
ATOM 683 N N . GLN A 1 88 ? 5.885 14.233 1.760 1.00 87.12 88 GLN A N 1
ATOM 684 C CA . GLN A 1 88 ? 4.574 14.889 1.694 1.00 87.12 88 GLN A CA 1
ATOM 685 C C . GLN A 1 88 ? 3.438 13.928 2.061 1.00 87.12 88 GLN A C 1
ATOM 687 O O . GLN A 1 88 ? 2.565 14.298 2.839 1.00 87.12 88 GLN A O 1
ATOM 692 N N . GLN A 1 89 ? 3.483 12.680 1.584 1.00 89.44 89 GLN A N 1
ATOM 693 C CA . GLN A 1 89 ? 2.515 11.647 1.971 1.00 89.44 89 GLN A CA 1
ATOM 694 C C . GLN A 1 89 ? 2.544 11.363 3.478 1.00 89.44 89 GLN A C 1
ATOM 696 O O . GLN A 1 89 ? 1.499 11.271 4.118 1.00 89.44 89 GLN A O 1
ATOM 701 N N . LEU A 1 90 ? 3.735 11.269 4.078 1.00 93.00 90 LEU A N 1
ATOM 702 C CA . LEU A 1 90 ? 3.859 11.099 5.528 1.00 93.00 90 LEU A CA 1
ATOM 703 C C . LEU A 1 90 ? 3.293 12.289 6.306 1.00 93.00 90 LEU A C 1
ATOM 705 O O . LEU A 1 90 ? 2.718 12.082 7.373 1.00 93.00 90 LEU A O 1
ATOM 709 N N . GLN A 1 91 ? 3.428 13.515 5.794 1.00 93.31 91 GLN A N 1
ATOM 710 C CA . GLN A 1 91 ? 2.834 14.683 6.447 1.00 93.31 91 GLN A CA 1
ATOM 711 C C . GLN A 1 91 ? 1.309 14.608 6.473 1.00 93.31 91 GLN A C 1
ATOM 713 O O . GLN A 1 91 ? 0.716 14.972 7.478 1.00 93.31 91 GLN A O 1
ATOM 718 N N . VAL A 1 92 ? 0.669 14.052 5.442 1.00 93.44 92 VAL A N 1
ATOM 719 C CA . VAL A 1 92 ? -0.794 13.869 5.422 1.00 93.44 92 VAL A CA 1
ATOM 720 C C . VAL A 1 92 ? -1.227 12.977 6.578 1.00 93.44 92 VAL A C 1
ATOM 722 O O . VAL A 1 92 ? -2.136 13.321 7.330 1.00 93.44 92 VAL A O 1
ATOM 725 N N . LEU A 1 93 ? -0.545 11.840 6.750 1.00 95.75 93 LEU A N 1
ATOM 726 C CA . LEU A 1 93 ? -0.799 10.938 7.869 1.00 95.75 93 LEU A CA 1
ATOM 727 C C . LEU A 1 93 ? -0.579 11.656 9.206 1.00 95.75 93 LEU A C 1
ATOM 729 O O . LEU A 1 93 ? -1.448 11.603 10.070 1.00 95.75 93 LEU A O 1
ATOM 733 N N . LYS A 1 94 ? 0.548 12.355 9.371 1.00 96.44 94 LYS A N 1
ATOM 734 C CA . LYS A 1 94 ? 0.874 13.071 10.614 1.00 96.44 94 LYS A CA 1
ATOM 735 C C . LYS A 1 94 ? -0.130 14.173 10.949 1.00 96.44 94 LYS A C 1
ATOM 737 O O . LYS A 1 94 ? -0.431 14.350 12.124 1.00 96.44 94 LYS A O 1
ATOM 742 N N . SER A 1 95 ? -0.669 14.864 9.949 1.00 95.81 95 SER A N 1
ATOM 743 C CA . SER A 1 95 ? -1.736 15.852 10.129 1.00 95.81 95 SER A CA 1
ATOM 744 C C . SER A 1 95 ? -3.077 15.193 10.457 1.00 95.81 95 SER A C 1
ATOM 746 O O . SER A 1 95 ? -3.850 15.742 11.234 1.00 95.81 95 SER A O 1
ATOM 748 N N . PHE A 1 96 ? -3.341 13.992 9.931 1.00 95.88 96 PHE A N 1
ATOM 749 C CA . PHE A 1 96 ? -4.582 13.260 10.187 1.00 95.88 96 PHE A CA 1
ATOM 750 C C . PHE A 1 96 ? -4.642 12.605 11.572 1.00 95.88 96 PHE A C 1
ATOM 752 O O . PHE A 1 96 ? -5.696 12.611 12.201 1.00 95.88 96 PHE A O 1
ATOM 759 N N . ILE A 1 97 ? -3.546 12.018 12.063 1.00 97.38 97 ILE A N 1
ATOM 760 C CA . ILE A 1 97 ? -3.552 11.239 13.316 1.00 97.38 97 ILE A CA 1
ATOM 761 C C . ILE A 1 97 ? -4.136 12.018 14.515 1.00 97.38 97 ILE A C 1
ATOM 763 O O . ILE A 1 97 ? -4.984 11.451 15.207 1.00 97.38 97 ILE A O 1
ATOM 767 N N . PRO A 1 98 ? -3.800 13.305 14.744 1.00 96.81 98 PRO A N 1
ATOM 768 C CA . PRO A 1 98 ? -4.422 14.114 15.797 1.00 96.81 98 PRO A CA 1
ATOM 769 C C . PRO A 1 98 ? -5.930 14.354 15.622 1.00 96.81 98 PRO A C 1
ATOM 771 O O . PRO A 1 98 ? -6.610 14.670 16.594 1.00 96.81 98 PRO A O 1
ATOM 774 N N . MET A 1 99 ? -6.458 14.225 14.401 1.00 95.06 99 MET A N 1
ATOM 775 C CA . MET A 1 99 ? -7.875 14.430 14.074 1.00 95.06 99 MET A CA 1
ATOM 776 C C . MET A 1 99 ? -8.726 13.174 14.299 1.00 95.06 99 MET A C 1
ATOM 778 O O . MET A 1 99 ? -9.953 13.258 14.280 1.00 95.06 99 MET A O 1
ATOM 782 N N . LYS A 1 100 ? -8.106 12.003 14.500 1.00 92.38 100 LYS A N 1
ATOM 783 C CA . LYS A 1 100 ? -8.802 10.723 14.681 1.00 92.38 100 LYS A CA 1
ATOM 784 C C . LYS A 1 100 ? -9.704 10.768 15.924 1.00 92.38 100 LYS A C 1
ATOM 786 O O . LYS A 1 100 ? -9.226 10.902 17.047 1.00 92.38 100 LYS A O 1
ATOM 791 N N . LYS A 1 101 ? -11.019 10.621 15.717 1.00 90.25 101 LYS A N 1
ATOM 792 C CA . LYS A 1 101 ? -12.050 10.736 16.772 1.00 90.25 101 LYS A CA 1
ATOM 793 C C . LYS A 1 101 ? -12.443 9.412 17.426 1.00 90.25 101 LYS A C 1
ATOM 795 O O . LYS A 1 101 ? -13.057 9.419 18.490 1.00 90.25 101 LYS A O 1
ATOM 800 N N . ASP A 1 102 ? -12.138 8.283 16.793 1.00 93.75 102 ASP A N 1
ATOM 801 C CA . ASP A 1 102 ? -12.532 6.962 17.275 1.00 93.75 102 ASP A CA 1
ATOM 802 C C . ASP A 1 102 ? -11.412 5.925 17.106 1.00 93.75 102 ASP A C 1
ATOM 804 O O . ASP A 1 102 ? -10.252 6.242 16.856 1.00 93.75 102 ASP A O 1
ATOM 808 N N . SER A 1 103 ? -11.754 4.659 17.311 1.00 94.62 103 SER A N 1
ATOM 809 C CA . SER A 1 103 ? -10.808 3.545 17.321 1.00 94.62 103 SER A CA 1
ATOM 810 C C . SER A 1 103 ? -10.571 2.900 15.955 1.00 94.62 103 SER A C 1
ATOM 812 O O . SER A 1 103 ? -9.825 1.925 15.904 1.00 94.62 103 SER A O 1
ATOM 814 N N . ALA A 1 104 ? -11.179 3.378 14.863 1.00 96.94 104 ALA A N 1
ATOM 815 C CA . ALA A 1 104 ? -11.010 2.714 13.573 1.00 96.94 104 ALA A CA 1
ATOM 816 C C . ALA A 1 104 ? -9.536 2.646 13.165 1.00 96.94 104 ALA A C 1
ATOM 818 O O . ALA A 1 104 ? -8.814 3.638 13.317 1.00 96.94 104 ALA A O 1
ATOM 819 N N . PRO A 1 105 ? -9.064 1.501 12.647 1.00 97.75 105 PRO A N 1
ATOM 820 C CA . PRO A 1 105 ? -7.708 1.401 12.143 1.00 97.75 105 PRO A CA 1
ATOM 821 C C . PRO A 1 105 ? -7.463 2.400 11.013 1.00 97.75 105 PRO A C 1
ATOM 823 O O . PRO A 1 105 ? -8.283 2.537 10.102 1.00 97.75 105 PRO A O 1
ATOM 826 N N . VAL A 1 106 ? -6.318 3.077 11.071 1.00 97.94 106 VAL A N 1
ATOM 827 C CA . VAL A 1 106 ? -5.855 4.002 10.031 1.00 97.94 106 VAL A CA 1
ATOM 828 C C . VAL A 1 106 ? -4.830 3.303 9.155 1.00 97.94 106 VAL A C 1
ATOM 830 O O . VAL A 1 106 ? -3.768 2.911 9.627 1.00 97.94 106 VAL A O 1
ATOM 833 N N . LEU A 1 107 ? -5.128 3.171 7.867 1.00 97.75 107 LEU A N 1
ATOM 834 C CA . LEU A 1 107 ? -4.262 2.520 6.896 1.00 97.75 107 LEU A CA 1
ATOM 835 C C . LEU A 1 107 ? -3.573 3.537 6.002 1.00 97.75 107 LEU A C 1
ATOM 837 O O . LEU A 1 107 ? -4.222 4.360 5.349 1.00 97.75 107 LEU A O 1
ATOM 841 N N . PHE A 1 108 ? -2.251 3.437 5.927 1.00 96.88 108 PHE A N 1
ATOM 842 C CA . PHE A 1 108 ? -1.451 4.253 5.029 1.00 96.88 108 PHE A CA 1
ATOM 843 C C . PHE A 1 108 ? -1.379 3.612 3.639 1.00 96.88 108 PHE A C 1
ATOM 845 O O . PHE A 1 108 ? -1.006 2.446 3.501 1.00 96.88 108 PHE A O 1
ATOM 852 N N . THR A 1 109 ? -1.753 4.348 2.592 1.00 94.81 109 THR A N 1
ATOM 853 C CA . THR A 1 109 ? -1.776 3.787 1.233 1.00 94.81 109 THR A CA 1
ATOM 854 C C . THR A 1 109 ? -0.379 3.744 0.627 1.00 94.81 109 THR A C 1
ATOM 856 O O . THR A 1 109 ? 0.277 4.779 0.516 1.00 94.81 109 THR A O 1
ATOM 859 N N . VAL A 1 110 ? 0.043 2.574 0.148 1.00 94.50 110 VAL A N 1
ATOM 860 C CA . VAL A 1 110 ? 1.292 2.405 -0.610 1.00 94.50 110 VAL A CA 1
ATOM 861 C C . VAL A 1 110 ? 1.039 1.638 -1.900 1.00 94.50 110 VAL A C 1
ATOM 863 O O . VAL A 1 110 ? 0.161 0.781 -1.972 1.00 94.50 110 VAL A O 1
ATOM 866 N N . LEU A 1 111 ? 1.813 1.947 -2.934 1.00 93.00 111 LEU A N 1
ATOM 867 C CA . LEU A 1 111 ? 1.734 1.281 -4.227 1.00 93.00 111 LEU A CA 1
ATOM 868 C C . LEU A 1 111 ? 2.849 0.230 -4.331 1.00 93.00 111 LEU A C 1
ATOM 870 O O . LEU A 1 111 ? 3.979 0.480 -3.905 1.00 93.00 111 LEU A O 1
ATOM 874 N N . SER A 1 112 ? 2.536 -0.935 -4.901 1.00 95.50 112 SER A N 1
ATOM 875 C CA . SER A 1 112 ? 3.514 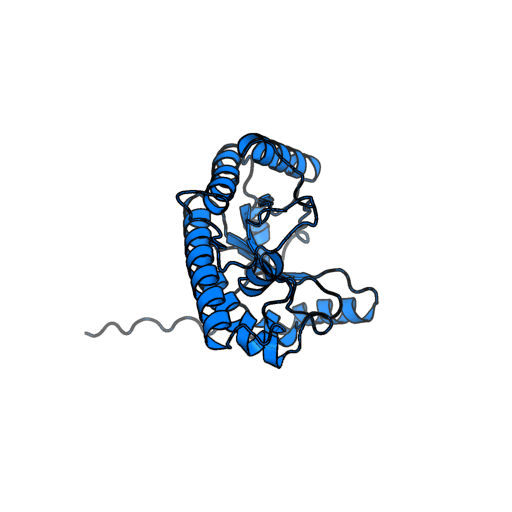-1.994 -5.170 1.00 95.50 112 SER A CA 1
ATOM 876 C C . SER A 1 112 ? 4.713 -1.454 -5.951 1.00 95.50 112 SER A C 1
ATOM 878 O O . SER A 1 112 ? 4.523 -0.606 -6.832 1.00 95.50 112 SER A O 1
ATOM 880 N N . PRO A 1 113 ? 5.936 -1.953 -5.702 1.00 95.88 113 PRO A N 1
ATOM 881 C CA . PRO A 1 113 ? 7.128 -1.443 -6.373 1.00 95.88 113 PRO A CA 1
ATOM 882 C C . PRO A 1 113 ? 7.028 -1.481 -7.899 1.00 95.88 113 PRO A C 1
ATOM 884 O O . PRO A 1 113 ? 7.340 -0.493 -8.561 1.00 95.88 113 PRO A O 1
ATOM 887 N N . LEU A 1 114 ? 6.491 -2.567 -8.464 1.00 95.56 114 LEU A N 1
ATOM 888 C CA . LEU A 1 114 ? 6.312 -2.675 -9.911 1.00 95.56 114 LEU A CA 1
ATOM 889 C C . LEU A 1 114 ? 5.282 -1.682 -10.459 1.00 95.56 114 LEU A C 1
ATOM 891 O O . LEU A 1 114 ? 5.487 -1.123 -11.532 1.00 95.56 114 LEU A O 1
ATOM 895 N N . SER A 1 115 ? 4.192 -1.428 -9.732 1.00 93.12 115 SER A N 1
ATOM 896 C CA . SER A 1 115 ? 3.189 -0.454 -10.177 1.00 93.12 115 SER A CA 1
ATOM 897 C C . SER A 1 115 ? 3.704 0.980 -10.057 1.00 93.12 115 SER A C 1
ATOM 899 O O . SER A 1 115 ? 3.445 1.787 -10.944 1.00 93.12 115 SER A O 1
ATOM 901 N N . SER A 1 116 ? 4.489 1.287 -9.021 1.00 91.19 116 SER A N 1
ATOM 902 C CA . SER A 1 116 ? 5.208 2.563 -8.903 1.00 91.19 116 SER A CA 1
ATOM 903 C C . SER A 1 116 ? 6.179 2.754 -10.067 1.00 91.19 116 SER A C 1
ATOM 905 O O . SER A 1 116 ? 6.181 3.803 -10.710 1.00 91.19 116 SER A O 1
ATOM 907 N N . ALA A 1 117 ? 6.952 1.715 -10.395 1.00 89.88 117 ALA A N 1
ATOM 908 C CA . ALA A 1 117 ? 7.882 1.734 -11.515 1.00 89.88 117 ALA A CA 1
ATOM 909 C C . ALA A 1 117 ? 7.163 1.924 -12.856 1.00 89.88 117 ALA A C 1
ATOM 911 O O . ALA A 1 117 ? 7.580 2.760 -13.647 1.00 89.88 117 ALA A O 1
ATOM 912 N N . ALA A 1 118 ? 6.059 1.211 -13.095 1.00 88.06 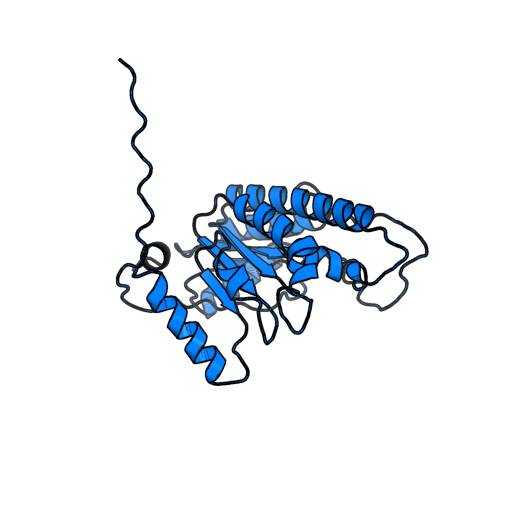118 ALA A N 1
ATOM 913 C CA . ALA A 1 118 ? 5.263 1.344 -14.313 1.00 88.06 118 ALA A CA 1
ATOM 914 C C . ALA A 1 118 ? 4.586 2.715 -14.426 1.00 88.06 118 ALA A C 1
ATOM 916 O O . ALA A 1 118 ? 4.417 3.237 -15.519 1.00 88.06 118 ALA A O 1
ATOM 917 N N . ALA A 1 119 ? 4.219 3.336 -13.312 1.00 84.19 119 ALA A N 1
ATOM 918 C CA . ALA A 1 119 ? 3.620 4.657 -13.364 1.00 84.19 119 ALA A CA 1
ATOM 919 C C . ALA A 1 119 ? 4.654 5.768 -13.639 1.00 84.19 119 ALA A C 1
ATOM 921 O O . ALA A 1 119 ? 4.324 6.766 -14.276 1.00 84.19 119 ALA A O 1
ATOM 922 N N . MET A 1 120 ? 5.912 5.577 -13.223 1.00 81.94 120 MET A N 1
ATOM 923 C CA . MET A 1 120 ? 7.038 6.441 -13.604 1.00 81.94 120 MET A CA 1
ATOM 924 C C . MET A 1 120 ? 7.544 6.151 -15.021 1.00 81.94 120 MET A C 1
ATOM 926 O O . MET A 1 120 ? 7.894 7.072 -15.756 1.00 81.94 120 MET A O 1
ATOM 930 N N . TYR A 1 121 ? 7.584 4.873 -15.400 1.00 85.94 121 TYR A N 1
ATOM 931 C CA . TYR A 1 121 ? 8.025 4.413 -16.706 1.00 85.94 121 TYR A CA 1
ATOM 932 C C . TYR A 1 121 ? 7.128 3.282 -17.259 1.00 85.94 121 TYR A C 1
ATOM 934 O O . TYR A 1 121 ? 7.439 2.098 -17.090 1.00 85.94 121 TYR A O 1
ATOM 942 N N . PRO A 1 122 ? 6.037 3.620 -17.981 1.00 86.12 122 PRO A N 1
ATOM 943 C CA . PRO A 1 122 ? 5.029 2.651 -18.442 1.00 86.12 122 PRO A CA 1
ATOM 944 C C . PRO A 1 122 ? 5.552 1.490 -19.287 1.00 86.12 122 PRO A C 1
ATOM 946 O O . PRO A 1 122 ? 4.982 0.402 -19.264 1.00 86.12 122 PRO A O 1
ATOM 949 N N . HIS A 1 123 ? 6.652 1.694 -20.012 1.00 86.06 123 HIS A N 1
ATOM 950 C CA . HIS A 1 123 ? 7.230 0.687 -20.901 1.00 86.06 123 HIS A CA 1
ATOM 951 C C . HIS A 1 123 ? 8.412 -0.072 -20.283 1.00 86.06 123 HIS A C 1
ATOM 953 O O . HIS A 1 123 ? 9.056 -0.842 -20.991 1.00 86.06 123 HIS A O 1
ATOM 959 N N . LEU A 1 124 ? 8.684 0.080 -18.977 1.00 88.19 124 LEU A N 1
ATOM 960 C CA . LEU A 1 124 ? 9.847 -0.506 -18.292 1.00 88.19 124 LEU A CA 1
ATOM 961 C C . LEU A 1 124 ? 10.077 -1.986 -18.631 1.00 88.19 124 LEU A C 1
ATOM 963 O O . LEU A 1 124 ? 11.201 -2.397 -18.909 1.00 88.19 124 LEU A O 1
ATOM 967 N N . LEU A 1 125 ? 9.028 -2.813 -18.603 1.00 91.38 125 LEU A N 1
ATOM 968 C CA . LEU A 1 125 ? 9.186 -4.250 -18.838 1.00 91.38 125 LEU A CA 1
ATOM 969 C C . LEU A 1 125 ? 9.380 -4.599 -20.317 1.00 91.38 125 LEU A C 1
ATOM 971 O O . LEU A 1 125 ? 10.100 -5.555 -20.605 1.00 91.38 125 LEU A O 1
ATOM 975 N N . THR A 1 126 ? 8.812 -3.818 -21.236 1.00 90.69 126 THR A N 1
ATOM 976 C CA . THR A 1 126 ? 8.852 -4.072 -22.686 1.00 90.69 126 THR A CA 1
ATOM 977 C C . THR A 1 126 ? 10.005 -3.377 -23.400 1.00 90.69 126 THR A C 1
ATOM 979 O O . THR A 1 126 ? 10.347 -3.769 -24.511 1.00 90.69 126 THR A O 1
ATOM 982 N N . ASP A 1 127 ? 10.613 -2.363 -22.788 1.00 88.06 127 ASP A N 1
ATOM 983 C CA . ASP A 1 127 ? 11.763 -1.671 -23.352 1.00 88.06 127 ASP A CA 1
ATOM 984 C C . ASP A 1 127 ? 12.978 -2.612 -23.404 1.00 88.06 127 ASP A C 1
ATOM 986 O O . ASP A 1 127 ? 13.429 -3.145 -22.381 1.00 88.06 127 ASP A O 1
ATOM 990 N N . ALA A 1 128 ? 13.473 -2.834 -24.624 1.00 88.62 128 ALA A N 1
ATOM 991 C CA . ALA A 1 128 ? 14.627 -3.674 -24.921 1.00 88.62 128 ALA A CA 1
ATOM 992 C C . ALA A 1 128 ? 15.964 -2.970 -24.637 1.00 88.62 128 ALA A C 1
ATOM 994 O O . ALA A 1 128 ? 16.985 -3.643 -24.503 1.00 88.62 128 ALA A O 1
ATOM 995 N N . SER A 1 129 ? 15.968 -1.636 -24.534 1.00 88.19 129 SER A N 1
ATOM 996 C CA . SER A 1 129 ? 17.156 -0.851 -24.187 1.00 88.19 129 SER A CA 1
ATOM 997 C C . SER A 1 129 ? 17.509 -0.938 -22.698 1.00 88.19 129 SER A C 1
ATOM 999 O O . SER A 1 129 ? 18.664 -0.732 -22.324 1.00 88.19 129 SER A O 1
ATOM 1001 N N . VAL A 1 130 ? 16.536 -1.295 -21.851 1.00 85.88 130 VAL A N 1
ATOM 1002 C CA . VAL A 1 130 ? 16.737 -1.523 -20.418 1.00 85.88 130 VAL A CA 1
ATOM 1003 C C . VAL A 1 130 ? 17.061 -2.993 -20.187 1.00 85.88 130 VAL A C 1
ATOM 1005 O O . VAL A 1 130 ? 16.237 -3.882 -20.427 1.00 85.88 130 VAL A O 1
ATOM 1008 N N . SER A 1 131 ? 18.261 -3.263 -19.680 1.00 89.69 131 SER A N 1
ATOM 1009 C CA . SER A 1 131 ? 18.677 -4.623 -19.355 1.00 89.69 131 SER A CA 1
ATOM 1010 C C . SER A 1 131 ? 17.846 -5.199 -18.195 1.00 89.69 131 SER A C 1
ATOM 1012 O O . SER A 1 131 ? 17.318 -4.454 -17.364 1.00 89.69 131 SER A O 1
ATOM 1014 N N . PRO A 1 132 ? 17.749 -6.535 -18.062 1.00 92.19 132 PRO A N 1
ATOM 1015 C CA . PRO A 1 132 ? 17.108 -7.155 -16.904 1.00 92.19 132 PRO A CA 1
ATOM 1016 C C . PRO A 1 132 ? 17.669 -6.671 -15.560 1.00 92.19 132 PRO A C 1
ATOM 1018 O O . PRO A 1 132 ? 16.885 -6.427 -14.648 1.00 92.19 132 PRO A O 1
ATOM 1021 N N . SER A 1 133 ? 18.988 -6.472 -15.466 1.00 88.81 133 SER A N 1
ATOM 1022 C CA . SER A 1 133 ? 19.641 -5.996 -14.243 1.00 88.81 133 SER A CA 1
ATOM 1023 C C . SER A 1 133 ? 19.242 -4.564 -13.894 1.00 88.81 133 SER A C 1
ATOM 1025 O O . SER A 1 133 ? 19.010 -4.274 -12.731 1.00 88.81 133 SER A O 1
ATOM 1027 N N . GLN A 1 134 ? 19.082 -3.683 -14.887 1.00 87.31 134 GLN A N 1
ATOM 1028 C CA . GLN A 1 134 ? 18.620 -2.311 -14.659 1.00 87.31 134 GLN A CA 1
ATOM 1029 C C . GLN A 1 134 ? 17.164 -2.268 -14.174 1.00 87.31 134 GLN A C 1
ATOM 1031 O O . GLN A 1 134 ? 16.821 -1.448 -13.326 1.00 87.31 134 GLN A O 1
ATOM 1036 N N . LYS A 1 135 ? 16.302 -3.168 -14.675 1.00 90.31 135 LYS A N 1
ATOM 1037 C CA . LYS A 1 135 ? 14.921 -3.313 -14.173 1.00 90.31 135 LYS A CA 1
ATOM 1038 C C . LYS A 1 135 ? 14.930 -3.751 -12.708 1.00 90.31 135 LYS A C 1
ATOM 1040 O O . LYS A 1 135 ? 14.199 -3.191 -11.899 1.00 90.31 135 LYS A O 1
ATOM 1045 N N . GLU A 1 136 ? 15.763 -4.735 -12.376 1.00 93.12 136 GLU A N 1
ATOM 1046 C CA . GLU A 1 136 ? 15.900 -5.270 -11.016 1.00 93.12 136 GLU A CA 1
ATOM 1047 C C . GLU A 1 136 ? 16.500 -4.240 -10.045 1.00 93.12 136 GLU A C 1
ATOM 1049 O O . GLU A 1 136 ? 16.011 -4.115 -8.924 1.00 93.12 136 GLU A O 1
ATOM 1054 N N . GLU A 1 137 ? 17.490 -3.455 -10.476 1.00 88.56 137 GLU A N 1
ATOM 1055 C CA . GLU A 1 137 ? 18.089 -2.360 -9.699 1.00 88.56 137 GLU A CA 1
ATOM 1056 C C . GLU A 1 137 ? 17.056 -1.275 -9.373 1.00 88.56 137 GLU A C 1
ATOM 1058 O O . GLU A 1 137 ? 16.882 -0.918 -8.208 1.00 88.56 137 GLU A O 1
ATOM 1063 N N . LEU A 1 138 ? 16.295 -0.821 -10.376 1.00 88.19 138 LEU A N 1
ATOM 1064 C CA . LEU A 1 138 ? 15.230 0.165 -10.182 1.00 88.19 138 LEU A CA 1
ATOM 1065 C C . LEU A 1 138 ? 14.156 -0.339 -9.207 1.00 88.19 138 LEU A C 1
ATOM 1067 O O . LEU A 1 138 ? 13.741 0.384 -8.305 1.00 88.19 138 LEU A O 1
ATOM 1071 N N . LEU A 1 139 ? 13.696 -1.580 -9.380 1.00 93.69 139 LEU A N 1
ATOM 1072 C CA . LEU A 1 139 ? 12.684 -2.167 -8.500 1.00 93.69 139 LEU A CA 1
ATOM 1073 C C . LEU A 1 139 ? 13.206 -2.360 -7.073 1.00 93.69 139 LEU A C 1
ATOM 1075 O O . LEU A 1 139 ? 12.434 -2.213 -6.127 1.00 93.69 139 LEU A O 1
ATOM 1079 N N . THR A 1 140 ? 14.503 -2.633 -6.913 1.00 94.38 140 THR A N 1
ATOM 1080 C CA . THR A 1 140 ? 15.156 -2.724 -5.602 1.00 94.38 140 THR A CA 1
ATOM 1081 C C . THR A 1 140 ? 15.167 -1.365 -4.901 1.00 94.38 140 THR A C 1
ATOM 1083 O O . THR A 1 140 ? 14.655 -1.281 -3.788 1.00 94.38 140 THR A O 1
ATOM 1086 N N . ASP A 1 141 ? 15.629 -0.293 -5.560 1.00 89.56 141 ASP A N 1
ATOM 1087 C CA . ASP A 1 141 ? 15.625 1.068 -4.982 1.00 89.56 141 ASP A CA 1
ATOM 1088 C C . ASP A 1 141 ? 14.204 1.518 -4.605 1.00 89.56 141 ASP A C 1
ATOM 1090 O O . ASP A 1 141 ? 13.965 2.005 -3.496 1.00 89.56 141 ASP A O 1
ATOM 1094 N N . ILE A 1 142 ? 13.227 1.283 -5.490 1.00 90.69 142 ILE A N 1
ATOM 1095 C CA . ILE A 1 142 ? 11.819 1.583 -5.205 1.00 90.69 142 ILE A CA 1
ATOM 1096 C C . ILE A 1 142 ? 11.346 0.801 -3.979 1.00 90.69 142 ILE A C 1
ATOM 1098 O O . ILE A 1 142 ? 10.762 1.384 -3.065 1.00 90.69 142 ILE A O 1
ATOM 1102 N N . SER A 1 143 ? 11.611 -0.506 -3.936 1.00 95.88 143 SER A N 1
ATOM 1103 C CA . SER A 1 143 ? 11.193 -1.369 -2.835 1.00 95.88 143 SER A CA 1
ATOM 1104 C C . SER A 1 143 ? 11.804 -0.934 -1.505 1.00 95.88 143 SER A C 1
ATOM 1106 O O . SER A 1 143 ? 11.083 -0.860 -0.514 1.00 95.88 143 SER A O 1
ATOM 1108 N N . GLU A 1 144 ? 13.095 -0.606 -1.455 1.00 94.81 144 GLU A N 1
ATOM 1109 C CA . GLU A 1 144 ? 13.776 -0.169 -0.229 1.00 94.81 144 GLU A CA 1
ATOM 1110 C C . GLU A 1 144 ? 13.188 1.132 0.325 1.00 94.81 144 GLU A C 1
ATOM 1112 O O . GLU A 1 144 ? 12.925 1.251 1.530 1.00 94.81 144 GLU A O 1
ATOM 1117 N N . ARG A 1 145 ? 12.907 2.094 -0.559 1.00 93.38 145 ARG A N 1
ATOM 1118 C CA . ARG A 1 145 ? 12.265 3.361 -0.190 1.00 93.38 145 ARG A CA 1
ATOM 1119 C C . ARG A 1 145 ? 10.841 3.152 0.298 1.00 93.38 145 ARG A C 1
ATOM 1121 O O . ARG A 1 145 ? 10.465 3.740 1.313 1.00 93.38 145 ARG A O 1
ATOM 1128 N N . THR A 1 146 ? 10.069 2.298 -0.370 1.00 95.31 146 THR A N 1
ATOM 1129 C CA . THR A 1 146 ? 8.712 1.957 0.067 1.00 95.31 146 THR A CA 1
ATOM 1130 C C . THR A 1 146 ? 8.733 1.219 1.406 1.00 95.31 146 THR A C 1
ATOM 1132 O O . THR A 1 146 ? 7.925 1.539 2.270 1.00 95.31 146 THR A O 1
ATOM 1135 N N . CYS A 1 147 ? 9.685 0.316 1.654 1.00 97.75 147 CYS A N 1
ATOM 1136 C CA . CYS A 1 147 ? 9.849 -0.322 2.963 1.00 97.75 147 CYS A CA 1
ATOM 1137 C C . CYS A 1 147 ? 10.140 0.703 4.073 1.00 97.75 147 CYS A C 1
ATOM 1139 O O . CYS A 1 147 ? 9.595 0.607 5.172 1.00 97.75 147 CYS A O 1
ATOM 1141 N N . SER A 1 148 ? 10.997 1.692 3.797 1.00 96.38 148 SER A N 1
ATOM 1142 C CA . SER A 1 148 ? 11.272 2.789 4.734 1.00 96.38 148 SER A CA 1
ATOM 1143 C C . SER A 1 148 ? 10.012 3.608 5.021 1.00 96.38 148 SER A C 1
ATOM 1145 O O . SER A 1 148 ? 9.659 3.819 6.178 1.00 96.38 148 SER A O 1
ATOM 1147 N N . LEU A 1 149 ? 9.276 3.972 3.968 1.00 95.56 149 LEU A N 1
ATOM 1148 C CA . LEU A 1 149 ? 8.001 4.678 4.063 1.00 95.56 149 LEU A CA 1
ATOM 1149 C C . LEU A 1 149 ? 6.976 3.927 4.916 1.00 95.56 149 LEU A C 1
ATOM 1151 O O . LEU A 1 149 ? 6.352 4.535 5.780 1.00 95.56 149 LEU A O 1
ATOM 1155 N N . VAL A 1 150 ? 6.816 2.622 4.688 1.00 97.88 150 VAL A N 1
ATOM 1156 C CA . VAL A 1 150 ? 5.882 1.771 5.435 1.00 97.88 150 VAL A CA 1
ATOM 1157 C C . VAL A 1 150 ? 6.216 1.769 6.925 1.00 97.88 150 VAL A C 1
ATOM 1159 O O . VAL A 1 150 ? 5.332 2.032 7.739 1.00 97.88 150 VAL A O 1
ATOM 1162 N N . ARG A 1 151 ? 7.484 1.540 7.292 1.00 98.50 151 ARG A N 1
ATOM 1163 C CA . ARG A 1 151 ? 7.907 1.558 8.702 1.00 98.50 151 ARG A CA 1
ATOM 1164 C C . ARG A 1 151 ? 7.643 2.913 9.349 1.00 98.50 151 ARG A C 1
ATOM 1166 O O . ARG A 1 151 ? 6.997 2.969 10.390 1.00 98.50 151 ARG A O 1
ATOM 1173 N N . THR A 1 152 ? 8.051 4.000 8.694 1.00 98.00 152 THR A N 1
ATOM 1174 C CA . THR A 1 152 ? 7.847 5.359 9.211 1.00 98.00 152 THR A CA 1
ATOM 1175 C C . THR A 1 152 ? 6.365 5.729 9.316 1.00 98.00 152 THR A C 1
ATOM 1177 O O . THR A 1 152 ? 5.980 6.445 10.236 1.00 98.00 152 THR A O 1
ATOM 1180 N N . ALA A 1 153 ? 5.512 5.248 8.408 1.00 97.81 153 ALA A N 1
ATOM 1181 C CA . ALA A 1 153 ? 4.072 5.475 8.484 1.00 97.81 153 ALA A CA 1
ATOM 1182 C C . ALA A 1 153 ? 3.445 4.756 9.689 1.00 97.81 153 ALA A C 1
ATOM 1184 O O . ALA A 1 153 ? 2.656 5.355 10.419 1.00 97.81 153 ALA A O 1
ATOM 1185 N N . VAL A 1 154 ? 3.819 3.499 9.939 1.00 98.38 154 VAL A N 1
ATOM 1186 C CA . VAL A 1 154 ? 3.320 2.757 11.108 1.00 98.38 154 VAL A CA 1
ATOM 1187 C C . VAL A 1 154 ? 3.828 3.379 12.414 1.00 98.38 154 VAL A C 1
ATOM 1189 O O . VAL A 1 154 ? 3.038 3.606 13.325 1.00 98.38 154 VAL A O 1
ATOM 1192 N N . GLU A 1 155 ? 5.102 3.774 12.481 1.00 98.06 155 GLU A N 1
ATOM 1193 C CA . GLU A 1 155 ? 5.662 4.530 13.617 1.00 98.06 155 GLU A CA 1
ATOM 1194 C C . GLU A 1 155 ? 4.940 5.866 13.859 1.00 98.06 155 GLU A C 1
ATOM 1196 O O . GLU A 1 155 ? 4.802 6.301 15.001 1.00 98.06 155 GLU A O 1
ATOM 1201 N N . ALA A 1 156 ? 4.454 6.515 12.797 1.00 97.56 156 ALA A N 1
ATOM 1202 C CA . ALA A 1 156 ? 3.697 7.761 12.881 1.00 97.56 156 ALA A CA 1
ATOM 1203 C C . ALA A 1 156 ? 2.229 7.573 13.310 1.00 97.56 156 ALA A C 1
ATOM 1205 O O . ALA A 1 156 ? 1.530 8.571 13.479 1.00 97.56 156 ALA A O 1
ATOM 1206 N N . GLY A 1 157 ? 1.762 6.334 13.499 1.00 97.75 157 GLY A N 1
ATOM 1207 C CA . GLY A 1 157 ? 0.428 6.028 14.023 1.00 97.75 157 GLY A CA 1
ATOM 1208 C C . GLY A 1 157 ? -0.514 5.318 13.050 1.00 97.75 157 GLY A C 1
ATOM 1209 O O . GLY A 1 157 ? -1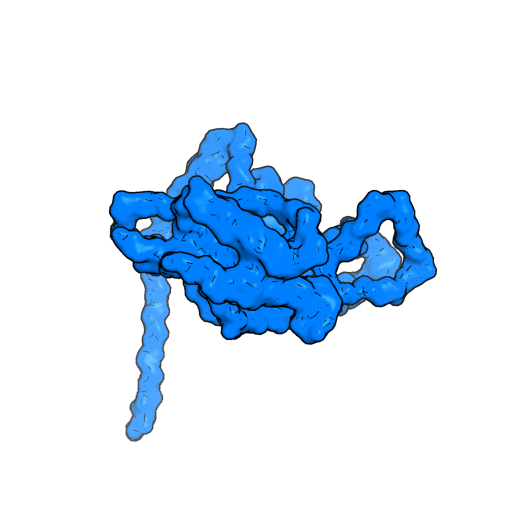.687 5.151 13.380 1.00 97.75 157 GLY A O 1
ATOM 1210 N N . ALA A 1 158 ? -0.050 4.898 11.868 1.00 98.25 158 ALA A N 1
ATOM 1211 C CA . ALA A 1 158 ? -0.843 4.000 11.032 1.00 98.25 158 ALA A CA 1
ATOM 1212 C C . ALA A 1 158 ? -0.939 2.605 11.680 1.00 98.25 158 ALA A C 1
ATOM 1214 O O . ALA A 1 158 ? 0.055 2.037 12.119 1.00 98.25 158 ALA A O 1
ATOM 1215 N N . ASP A 1 159 ? -2.132 2.019 11.683 1.00 98.62 159 ASP A N 1
ATOM 1216 C CA . ASP A 1 159 ? -2.402 0.665 12.185 1.00 98.62 159 ASP A CA 1
ATOM 1217 C C . ASP A 1 159 ? -1.951 -0.433 11.193 1.00 98.62 159 ASP A C 1
ATOM 1219 O O . ASP A 1 159 ? -1.902 -1.620 11.525 1.00 98.62 159 ASP A O 1
ATOM 1223 N N . GLY A 1 160 ? -1.583 -0.022 9.978 1.00 98.38 160 GLY A N 1
ATOM 1224 C CA . GLY A 1 160 ? -0.952 -0.820 8.933 1.00 98.38 160 GLY A CA 1
ATOM 1225 C C . GLY A 1 160 ? -1.084 -0.141 7.575 1.00 98.38 160 GLY A C 1
ATOM 1226 O O . GLY A 1 160 ? -1.187 1.088 7.493 1.00 98.38 160 GLY A O 1
ATOM 1227 N N . ILE A 1 161 ? -1.050 -0.923 6.496 1.00 98.06 161 ILE A N 1
ATOM 1228 C CA . ILE A 1 161 ? -1.016 -0.377 5.134 1.00 98.06 161 ILE A CA 1
ATOM 1229 C C . ILE A 1 161 ? -2.166 -0.850 4.255 1.00 98.06 161 ILE A C 1
ATOM 1231 O O . ILE A 1 161 ? -2.621 -1.988 4.339 1.00 98.06 161 ILE A O 1
ATOM 1235 N N . PHE A 1 162 ? -2.588 0.035 3.354 1.00 97.06 162 PHE A N 1
ATOM 1236 C CA . PHE A 1 162 ? -3.427 -0.296 2.210 1.00 97.06 162 PHE A CA 1
ATOM 1237 C C . PHE A 1 162 ? -2.523 -0.399 0.975 1.00 97.06 162 PHE A C 1
ATOM 1239 O O . PHE A 1 162 ? -2.195 0.600 0.333 1.00 97.06 162 PHE A O 1
ATOM 1246 N N . PHE A 1 163 ? -2.051 -1.608 0.689 1.00 97.25 163 PHE A N 1
ATOM 1247 C CA . PHE A 1 163 ? -1.110 -1.910 -0.383 1.00 97.25 163 PHE A CA 1
ATOM 1248 C C . PHE A 1 163 ? -1.847 -2.140 -1.704 1.00 97.25 163 PHE A C 1
ATOM 1250 O O . PHE A 1 163 ? -2.691 -3.026 -1.792 1.00 97.25 163 PHE A O 1
ATOM 1257 N N . ILE A 1 164 ? -1.511 -1.385 -2.748 1.00 94.38 164 ILE A N 1
ATOM 1258 C CA . ILE A 1 164 ? -2.173 -1.459 -4.056 1.00 94.38 164 ILE A CA 1
ATOM 1259 C C . ILE A 1 164 ? -1.241 -2.094 -5.090 1.00 94.38 164 ILE A C 1
ATOM 1261 O O . ILE A 1 164 ? -0.101 -1.664 -5.259 1.00 94.38 164 ILE A O 1
ATOM 1265 N N . THR A 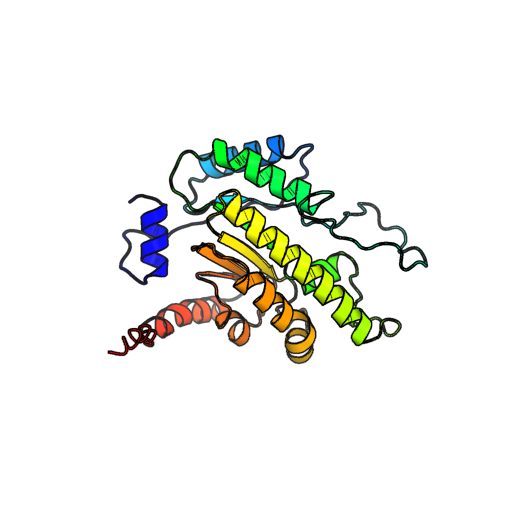1 165 ? -1.734 -3.062 -5.856 1.00 94.25 165 THR A N 1
ATOM 1266 C CA . THR A 1 165 ? -1.051 -3.566 -7.055 1.00 94.25 165 THR A CA 1
ATOM 1267 C C . THR A 1 165 ? -1.921 -3.377 -8.292 1.00 94.25 165 THR A C 1
ATOM 1269 O O . THR A 1 165 ? -3.071 -3.808 -8.324 1.00 94.25 165 THR A O 1
ATOM 1272 N N . LEU A 1 166 ? -1.366 -2.700 -9.303 1.00 91.25 166 LEU A N 1
ATOM 1273 C CA . LEU A 1 166 ? -2.021 -2.404 -10.582 1.00 91.25 166 LEU A CA 1
ATOM 1274 C C . LEU A 1 166 ? -1.789 -3.493 -11.632 1.00 91.25 166 LEU A C 1
ATOM 1276 O O . LEU A 1 166 ? -2.481 -3.540 -12.642 1.00 91.25 166 LEU A O 1
ATOM 1280 N N . LEU A 1 167 ? -0.776 -4.336 -11.417 1.00 93.81 167 LEU A N 1
ATOM 1281 C CA . LEU A 1 167 ? -0.248 -5.248 -12.434 1.00 93.81 167 LEU A CA 1
ATOM 1282 C C . LEU A 1 167 ? -0.363 -6.725 -12.036 1.00 93.81 167 LEU A C 1
ATOM 1284 O O . LEU A 1 167 ? 0.056 -7.598 -12.794 1.00 93.81 167 LEU A O 1
ATOM 1288 N N . ALA A 1 168 ? -0.953 -7.027 -10.875 1.00 93.56 168 ALA A N 1
ATOM 1289 C CA . ALA A 1 168 ? -1.203 -8.395 -10.410 1.00 93.56 168 ALA A CA 1
ATOM 1290 C C . ALA A 1 168 ? -2.446 -9.028 -11.044 1.00 93.56 168 ALA A C 1
ATOM 1292 O O . ALA A 1 168 ? -3.258 -9.654 -10.357 1.00 93.56 168 ALA A O 1
ATOM 1293 N N . SER A 1 169 ? -2.604 -8.859 -12.350 1.00 92.44 169 SER A N 1
ATOM 1294 C CA . SER A 1 169 ? -3.787 -9.281 -13.087 1.00 92.44 169 SER A CA 1
ATOM 1295 C C . SER A 1 169 ? -3.382 -9.948 -14.395 1.00 92.44 169 SER A C 1
ATOM 1297 O O . SER A 1 169 ? -2.430 -9.507 -15.042 1.00 92.44 169 SER A O 1
ATOM 1299 N N . TYR A 1 170 ? -4.074 -11.024 -14.775 1.00 91.50 170 TYR A N 1
ATOM 1300 C CA . TYR A 1 170 ? -3.772 -11.805 -15.979 1.00 91.50 170 TYR A CA 1
ATOM 1301 C C . TYR A 1 170 ? -3.954 -10.992 -17.270 1.00 91.50 170 TYR A C 1
ATOM 1303 O O . TYR A 1 170 ? -3.293 -11.277 -18.265 1.00 91.50 170 TYR A O 1
ATOM 1311 N N . ASP A 1 171 ? -4.812 -9.971 -17.248 1.00 88.62 171 ASP A N 1
ATOM 1312 C CA . ASP A 1 171 ? -5.015 -9.001 -18.329 1.00 88.62 171 ASP A CA 1
ATOM 1313 C C . ASP A 1 171 ? -3.920 -7.926 -18.404 1.00 88.62 171 ASP A C 1
ATOM 1315 O O . ASP A 1 171 ? -3.737 -7.321 -19.457 1.00 88.62 171 ASP A O 1
ATOM 1319 N N . ALA A 1 172 ? -3.168 -7.707 -17.322 1.00 89.44 172 ALA A N 1
ATOM 1320 C CA . ALA A 1 172 ? -2.127 -6.683 -17.259 1.00 89.44 172 ALA A CA 1
ATOM 1321 C C . ALA A 1 172 ? -0.721 -7.246 -17.510 1.00 89.44 172 ALA A C 1
ATOM 1323 O O . ALA A 1 172 ? 0.086 -6.628 -18.206 1.00 89.44 172 ALA A O 1
ATOM 1324 N N . LEU A 1 173 ? -0.398 -8.405 -16.928 1.00 93.81 173 LEU A N 1
ATOM 1325 C CA . LEU A 1 173 ? 0.945 -8.974 -16.993 1.00 93.81 173 LEU A CA 1
ATOM 1326 C C . LEU A 1 173 ? 0.914 -10.503 -16.982 1.00 93.81 173 LEU A C 1
ATOM 1328 O O . LEU A 1 173 ? 0.063 -11.128 -16.354 1.00 93.81 173 LEU A O 1
ATOM 1332 N N . SER A 1 174 ? 1.890 -11.136 -17.638 1.00 95.38 174 SER A N 1
ATOM 1333 C CA . SER A 1 174 ? 2.017 -12.590 -17.555 1.00 95.38 174 SER A CA 1
ATOM 1334 C C . SER A 1 174 ? 2.424 -13.029 -16.136 1.00 95.38 174 SER A C 1
ATOM 1336 O O . SER A 1 174 ? 3.220 -12.351 -15.475 1.00 95.38 174 SER A O 1
ATOM 1338 N N . PRO A 1 175 ? 1.966 -14.201 -15.655 1.00 95.31 175 PRO A N 1
ATOM 1339 C CA . PRO A 1 175 ? 2.336 -14.689 -14.326 1.00 95.31 175 PRO A CA 1
ATOM 1340 C C . PRO A 1 175 ? 3.840 -14.900 -14.141 1.00 95.31 175 PRO A C 1
ATOM 1342 O O . PRO A 1 175 ? 4.347 -14.752 -13.032 1.00 95.31 175 PRO A O 1
ATOM 1345 N N . SER A 1 176 ? 4.569 -15.257 -15.203 1.00 96.00 176 SER A N 1
ATOM 1346 C CA . SER A 1 176 ? 6.024 -15.425 -15.150 1.00 96.00 176 SER A CA 1
ATOM 1347 C C . SER A 1 176 ? 6.740 -14.090 -14.949 1.00 96.00 176 SER A C 1
ATOM 1349 O O . SER A 1 176 ? 7.639 -14.007 -14.113 1.00 96.00 176 SER A O 1
ATOM 1351 N N . LEU A 1 177 ? 6.304 -13.035 -15.644 1.00 96.44 177 LEU A N 1
ATOM 1352 C CA . LEU A 1 177 ? 6.842 -11.690 -15.455 1.00 96.44 177 LEU A CA 1
ATOM 1353 C C . LEU A 1 177 ? 6.473 -11.132 -14.081 1.00 96.44 177 LEU A C 1
ATOM 1355 O O . LEU A 1 177 ? 7.350 -10.598 -13.408 1.00 96.44 177 LEU A O 1
ATOM 1359 N N . TYR A 1 178 ? 5.233 -11.319 -13.618 1.00 97.50 178 TYR A N 1
ATOM 1360 C CA . TYR A 1 178 ? 4.833 -10.869 -12.282 1.00 97.50 178 TYR A CA 1
ATOM 1361 C C . TYR A 1 178 ? 5.618 -11.582 -11.176 1.00 97.50 178 TYR A C 1
ATOM 1363 O O . TYR A 1 178 ? 6.074 -10.949 -10.229 1.00 97.50 178 TYR A O 1
ATOM 1371 N N . ARG A 1 179 ? 5.858 -12.893 -11.309 1.00 96.81 179 ARG A N 1
ATOM 1372 C CA . ARG A 1 179 ? 6.707 -13.644 -10.367 1.00 96.81 179 ARG A CA 1
ATOM 1373 C C . ARG A 1 179 ? 8.145 -13.141 -10.323 1.00 96.81 179 ARG A C 1
ATOM 1375 O O . ARG A 1 179 ? 8.768 -13.252 -9.274 1.00 96.81 179 ARG A O 1
ATOM 1382 N N . LYS A 1 180 ? 8.666 -12.632 -11.440 1.00 97.19 180 LYS A N 1
ATOM 1383 C CA . LYS A 1 180 ? 10.032 -12.116 -11.522 1.00 97.19 180 LYS A CA 1
ATOM 1384 C C . LYS A 1 180 ? 10.140 -10.676 -11.013 1.00 97.19 180 LYS A C 1
ATOM 1386 O O . LYS A 1 180 ? 11.015 -10.386 -10.211 1.00 97.19 180 LYS A O 1
ATOM 1391 N N . TYR A 1 181 ? 9.264 -9.791 -11.481 1.00 97.56 181 TYR A N 1
ATOM 1392 C CA . TYR A 1 181 ? 9.399 -8.340 -11.311 1.00 97.56 181 TYR A CA 1
ATOM 1393 C C . TYR A 1 181 ? 8.406 -7.716 -10.321 1.00 97.56 181 TYR A C 1
ATOM 1395 O O . TYR A 1 181 ? 8.575 -6.560 -9.957 1.00 97.56 181 TYR A O 1
ATOM 1403 N N . GLY A 1 182 ? 7.372 -8.440 -9.888 1.00 97.50 182 GLY A N 1
ATOM 1404 C CA . GLY A 1 182 ? 6.398 -7.965 -8.897 1.00 97.50 182 GLY A CA 1
ATOM 1405 C C . GLY A 1 182 ? 6.572 -8.664 -7.553 1.00 97.50 182 GLY A C 1
ATOM 1406 O O . GLY A 1 182 ? 6.966 -8.049 -6.567 1.00 97.50 182 GLY A O 1
ATOM 1407 N N . PHE A 1 183 ? 6.348 -9.981 -7.544 1.00 97.88 183 PHE A N 1
ATOM 1408 C CA . PHE A 1 183 ? 6.260 -10.805 -6.335 1.00 97.88 183 PHE A CA 1
ATOM 1409 C C . PHE A 1 183 ? 7.378 -10.579 -5.299 1.00 97.88 183 PHE A C 1
ATOM 1411 O O . PHE A 1 183 ? 7.039 -10.373 -4.134 1.00 97.88 183 PHE A O 1
ATOM 1418 N N . PRO A 1 184 ? 8.682 -10.587 -5.650 1.00 98.31 184 PRO A N 1
ATOM 1419 C CA . PRO A 1 184 ? 9.739 -10.457 -4.644 1.00 98.31 184 PRO A CA 1
ATOM 1420 C C . PRO A 1 184 ? 9.685 -9.112 -3.910 1.00 98.31 184 PRO A C 1
ATOM 1422 O O . PRO A 1 184 ? 9.863 -9.054 -2.694 1.00 98.31 184 PRO A O 1
ATOM 1425 N N . TYR A 1 185 ? 9.384 -8.043 -4.646 1.00 98.56 185 TYR A N 1
ATOM 1426 C CA . TYR A 1 185 ? 9.357 -6.676 -4.136 1.00 98.56 185 TYR A CA 1
ATOM 1427 C C . TYR A 1 185 ? 8.066 -6.378 -3.365 1.00 98.56 185 TYR A C 1
ATOM 1429 O O . TYR A 1 185 ? 8.099 -5.699 -2.341 1.00 98.56 185 TYR A O 1
ATOM 1437 N N . ASP A 1 186 ? 6.933 -6.946 -3.791 1.00 98.56 186 ASP A N 1
ATOM 1438 C CA . ASP A 1 186 ? 5.689 -6.879 -3.019 1.00 98.56 186 ASP A CA 1
ATOM 1439 C C . ASP A 1 186 ? 5.857 -7.505 -1.634 1.00 98.56 186 ASP A C 1
ATOM 1441 O O . ASP A 1 186 ? 5.472 -6.906 -0.631 1.00 98.56 186 ASP A O 1
ATOM 1445 N N . ILE A 1 187 ? 6.443 -8.707 -1.577 1.00 98.50 187 ILE A N 1
ATOM 1446 C CA . ILE A 1 187 ? 6.679 -9.414 -0.317 1.00 98.50 187 ILE A CA 1
ATOM 1447 C C . ILE A 1 187 ? 7.620 -8.609 0.576 1.00 98.50 187 ILE A C 1
ATOM 1449 O O . ILE A 1 187 ? 7.323 -8.456 1.757 1.00 98.50 187 ILE A O 1
ATOM 1453 N N . ALA A 1 188 ? 8.697 -8.037 0.028 1.00 98.56 188 ALA A N 1
ATOM 1454 C CA . ALA A 1 188 ? 9.608 -7.192 0.797 1.00 98.56 188 ALA A CA 1
ATOM 1455 C C . ALA A 1 188 ? 8.879 -6.010 1.463 1.00 98.56 188 ALA A C 1
ATOM 1457 O O . ALA A 1 188 ? 9.044 -5.783 2.663 1.00 98.56 188 ALA A O 1
ATOM 1458 N N . VAL A 1 189 ? 8.027 -5.299 0.715 1.00 98.56 189 VAL A N 1
ATOM 1459 C CA . VAL A 1 189 ? 7.252 -4.166 1.242 1.00 98.56 189 VAL A CA 1
ATOM 1460 C C . VAL A 1 189 ? 6.222 -4.615 2.273 1.00 98.56 189 VAL A C 1
ATOM 1462 O O . VAL A 1 189 ? 6.163 -4.043 3.360 1.00 98.56 189 VAL A O 1
ATOM 1465 N N . LEU A 1 190 ? 5.427 -5.642 1.975 1.00 98.44 190 LEU A N 1
ATOM 1466 C CA . LEU A 1 190 ? 4.386 -6.125 2.885 1.00 98.44 190 LEU A CA 1
ATOM 1467 C C . LEU A 1 190 ? 4.976 -6.662 4.194 1.00 98.44 190 LEU A C 1
ATOM 1469 O O . LEU A 1 190 ? 4.488 -6.323 5.267 1.00 98.44 190 LEU A O 1
ATOM 1473 N N . SER A 1 191 ? 6.071 -7.423 4.122 1.00 98.06 191 SER A N 1
ATOM 1474 C CA . SER A 1 191 ? 6.792 -7.922 5.299 1.00 98.06 191 SER A CA 1
ATOM 1475 C C . SER A 1 191 ? 7.489 -6.820 6.098 1.00 98.06 191 SER A C 1
ATOM 1477 O O . SER A 1 191 ? 7.860 -7.055 7.244 1.00 98.06 191 SER A O 1
ATOM 1479 N N . SER A 1 192 ? 7.670 -5.625 5.528 1.00 98.19 192 SER A N 1
ATOM 1480 C CA . SER A 1 192 ? 8.233 -4.486 6.255 1.00 98.19 192 SER A CA 1
ATOM 1481 C C . SER A 1 192 ? 7.225 -3.761 7.146 1.00 98.19 192 SER A C 1
ATOM 1483 O O . SER A 1 192 ? 7.651 -2.944 7.958 1.00 98.19 192 SER A O 1
ATOM 1485 N N . SER A 1 193 ? 5.922 -4.035 7.000 1.00 98.00 193 SER A N 1
ATOM 1486 C CA . SER A 1 193 ? 4.870 -3.429 7.821 1.00 98.00 193 SER A CA 1
ATOM 1487 C C . SER A 1 193 ? 4.745 -4.152 9.164 1.00 98.00 193 SER A C 1
ATOM 1489 O O . SER A 1 193 ? 4.318 -5.307 9.182 1.00 98.00 193 SER A O 1
ATOM 1491 N N . PRO A 1 194 ? 5.045 -3.499 10.304 1.00 95.69 194 PRO A N 1
ATOM 1492 C CA . PRO A 1 194 ? 4.737 -4.056 11.618 1.00 95.69 194 PRO A CA 1
ATOM 1493 C C . PRO A 1 194 ? 3.274 -3.814 12.030 1.00 95.69 194 PRO A C 1
ATOM 1495 O O . PRO A 1 194 ? 2.885 -4.171 13.140 1.00 95.69 194 PRO A O 1
ATOM 1498 N N . GLY A 1 195 ? 2.467 -3.181 11.170 1.00 97.44 195 GLY A N 1
ATOM 1499 C CA . GLY A 1 195 ? 1.062 -2.900 11.444 1.00 97.44 195 GLY A CA 1
ATOM 1500 C C . GLY A 1 195 ? 0.236 -4.176 11.581 1.00 97.44 195 GLY A C 1
ATOM 1501 O O . GLY A 1 195 ? 0.471 -5.167 10.887 1.00 97.44 195 GLY A O 1
ATOM 1502 N N . TRP A 1 196 ? -0.753 -4.144 12.468 1.00 97.81 196 TRP A N 1
ATOM 1503 C CA . TRP A 1 196 ? -1.619 -5.286 12.763 1.00 97.81 196 TRP A CA 1
ATOM 1504 C C . TRP A 1 196 ? -2.763 -5.447 11.747 1.00 97.81 196 TRP A C 1
ATOM 1506 O O . TRP A 1 196 ? -3.357 -6.521 11.665 1.00 97.81 196 TRP A O 1
ATOM 1516 N N . CYS A 1 197 ? -3.054 -4.411 10.949 1.00 97.75 197 CYS A N 1
ATOM 1517 C CA . CYS A 1 197 ? -4.086 -4.429 9.915 1.00 97.75 197 CYS A CA 1
ATOM 1518 C C . CYS A 1 197 ? -3.500 -4.045 8.548 1.00 97.75 197 CYS A C 1
ATOM 1520 O O . CYS A 1 197 ? -3.349 -2.869 8.235 1.00 97.75 197 CYS A O 1
ATOM 1522 N N . ASN A 1 198 ? -3.174 -5.030 7.709 1.00 98.31 198 ASN A N 1
ATOM 1523 C CA . ASN A 1 198 ? -2.694 -4.796 6.346 1.00 98.31 198 ASN A CA 1
ATOM 1524 C C . ASN A 1 198 ? -3.711 -5.306 5.325 1.00 98.31 198 ASN A C 1
ATOM 1526 O O . ASN A 1 198 ? -4.205 -6.434 5.422 1.00 98.31 198 ASN A O 1
ATOM 1530 N N . ILE A 1 199 ? -3.995 -4.475 4.325 1.00 97.62 199 ILE A N 1
ATOM 1531 C CA . ILE A 1 199 ? -4.940 -4.763 3.250 1.00 97.62 199 ILE A CA 1
ATOM 1532 C C . ILE A 1 199 ? -4.204 -4.737 1.918 1.00 97.62 199 ILE A C 1
ATOM 1534 O O . ILE A 1 199 ? -3.544 -3.756 1.589 1.00 97.62 199 ILE A O 1
ATOM 1538 N N . LEU A 1 200 ? -4.362 -5.796 1.130 1.00 97.06 200 LEU A N 1
ATOM 1539 C CA . LEU A 1 200 ? -3.977 -5.829 -0.276 1.00 97.06 200 LEU A CA 1
ATOM 1540 C C . LEU A 1 200 ? -5.181 -5.466 -1.147 1.00 97.06 200 LEU A C 1
ATOM 1542 O O . LEU A 1 200 ? -6.205 -6.140 -1.086 1.00 97.06 200 LEU A O 1
ATOM 1546 N N . HIS A 1 201 ? -5.032 -4.472 -2.014 1.00 94.12 201 HIS A N 1
ATOM 1547 C CA . HIS A 1 201 ? -5.955 -4.184 -3.105 1.00 94.12 201 HIS A CA 1
ATOM 1548 C C . HIS A 1 201 ? -5.336 -4.552 -4.447 1.00 94.12 201 HIS A C 1
ATOM 1550 O O . HIS A 1 201 ? -4.298 -4.011 -4.834 1.00 94.12 201 HIS A O 1
ATOM 1556 N N . ALA A 1 202 ? -5.979 -5.478 -5.151 1.00 92.12 202 ALA A N 1
ATOM 1557 C CA . ALA A 1 202 ? -5.592 -5.883 -6.492 1.00 92.12 202 ALA A CA 1
ATOM 1558 C C . ALA A 1 202 ? -6.537 -5.257 -7.520 1.00 92.12 202 ALA A C 1
ATOM 1560 O O . ALA A 1 202 ? -7.721 -5.598 -7.575 1.00 92.12 202 ALA A O 1
ATOM 1561 N N . GLU A 1 203 ? -5.997 -4.351 -8.331 1.00 87.25 203 GLU A N 1
ATOM 1562 C CA . GLU A 1 203 ? -6.687 -3.818 -9.502 1.00 87.25 203 GLU A CA 1
ATOM 1563 C C . GLU A 1 203 ? -6.655 -4.829 -10.655 1.00 87.25 203 GLU A C 1
ATOM 1565 O O . GLU A 1 203 ? -5.786 -5.703 -10.724 1.00 87.25 203 GLU A O 1
ATOM 1570 N N . GLY A 1 204 ? -7.597 -4.669 -11.581 1.00 83.00 204 GLY A N 1
ATOM 1571 C CA . GLY A 1 204 ? -7.742 -5.525 -12.758 1.00 83.00 204 GLY A CA 1
ATOM 1572 C C . GLY A 1 204 ? -8.971 -6.427 -12.700 1.00 83.00 204 GLY A C 1
ATOM 1573 O O . GLY A 1 204 ? -9.648 -6.537 -11.674 1.00 83.00 204 GLY A O 1
ATOM 1574 N N . LYS A 1 205 ? -9.294 -7.027 -13.849 1.00 81.94 205 LYS A N 1
ATOM 1575 C CA . LYS A 1 205 ? -10.495 -7.861 -14.001 1.00 81.94 205 LYS A CA 1
ATOM 1576 C C . LYS A 1 205 ? -10.260 -9.283 -13.511 1.00 81.94 205 LYS A C 1
ATOM 1578 O O . LYS A 1 205 ? -11.059 -9.821 -12.752 1.00 81.94 205 LYS A O 1
ATOM 1583 N N . GLU A 1 206 ? -9.130 -9.858 -13.911 1.00 87.00 206 GLU A N 1
ATOM 1584 C CA . GLU A 1 206 ? -8.761 -11.244 -13.637 1.00 87.00 206 GLU A CA 1
ATOM 1585 C C . GLU A 1 206 ? -7.503 -11.268 -12.766 1.00 87.00 206 GLU A C 1
ATOM 1587 O O . GLU A 1 206 ? -6.387 -11.496 -13.237 1.00 87.00 206 GLU A O 1
ATOM 1592 N N . THR A 1 207 ? -7.671 -10.983 -11.473 1.00 90.94 207 THR A N 1
ATOM 1593 C CA . THR A 1 207 ? -6.534 -10.869 -10.553 1.00 90.94 207 THR A CA 1
ATOM 1594 C C . THR A 1 207 ? -5.822 -12.210 -10.370 1.00 90.94 207 THR A C 1
ATOM 1596 O O . THR A 1 207 ? -6.439 -13.278 -10.358 1.00 90.94 207 THR A O 1
ATOM 1599 N N . MET A 1 208 ? -4.505 -12.179 -10.143 1.00 93.75 208 MET A N 1
ATOM 1600 C CA . MET A 1 208 ? -3.680 -13.360 -9.850 1.00 93.75 208 MET A CA 1
ATOM 1601 C C . MET A 1 208 ? -3.923 -13.892 -8.422 1.00 93.75 208 MET A C 1
ATOM 1603 O O . MET A 1 208 ? -2.989 -14.173 -7.667 1.00 93.75 208 MET A O 1
ATOM 1607 N N . PHE A 1 209 ? -5.190 -14.043 -8.027 1.00 90.81 209 PHE A N 1
ATOM 1608 C CA . PHE A 1 209 ? -5.629 -14.385 -6.676 1.00 90.81 209 PHE A CA 1
ATOM 1609 C C . PHE A 1 209 ? -4.936 -15.623 -6.070 1.00 90.81 209 PHE A C 1
ATOM 1611 O O . PHE A 1 209 ? -4.542 -15.559 -4.903 1.00 90.81 209 PHE A O 1
ATOM 1618 N N . PRO A 1 210 ? -4.677 -16.728 -6.809 1.00 91.31 210 PRO A N 1
ATOM 1619 C CA . PRO A 1 210 ? -3.948 -17.875 -6.258 1.00 91.31 210 PRO A CA 1
ATOM 1620 C C . PRO A 1 210 ? -2.530 -17.557 -5.757 1.00 91.31 210 PRO A C 1
ATOM 1622 O O . PRO A 1 210 ? -2.018 -18.267 -4.885 1.00 91.31 210 PRO A O 1
ATOM 1625 N N . LEU A 1 211 ? -1.892 -16.525 -6.318 1.00 92.94 211 LEU A N 1
ATOM 1626 C CA . LEU A 1 211 ? -0.603 -16.000 -5.873 1.00 92.94 211 LEU A CA 1
ATOM 1627 C C . LEU A 1 211 ? -0.800 -15.009 -4.719 1.00 92.94 211 LEU A C 1
ATOM 1629 O O . LEU A 1 211 ? -0.176 -15.173 -3.673 1.00 92.94 211 LEU A O 1
ATOM 1633 N N . LEU A 1 212 ? -1.713 -14.049 -4.884 1.00 94.12 212 LEU A N 1
ATOM 1634 C CA . LEU A 1 212 ? -1.953 -12.962 -3.929 1.00 94.12 212 LEU A CA 1
ATOM 1635 C C . LEU A 1 212 ? -2.487 -13.434 -2.571 1.00 94.12 212 LEU A C 1
ATOM 1637 O O . LEU A 1 212 ? -2.120 -12.881 -1.543 1.00 94.12 212 LEU A O 1
ATOM 1641 N N . ARG A 1 213 ? -3.274 -14.516 -2.527 1.00 93.62 213 ARG A N 1
ATOM 1642 C CA . ARG A 1 213 ? -3.780 -15.105 -1.270 1.00 93.62 213 ARG A CA 1
ATOM 1643 C C . ARG A 1 213 ? -2.693 -15.609 -0.313 1.00 93.62 213 ARG A C 1
ATOM 1645 O O . ARG A 1 213 ? -3.012 -16.040 0.787 1.00 93.62 213 ARG A O 1
ATOM 1652 N N . LYS A 1 214 ? -1.438 -15.671 -0.770 1.00 93.94 214 LYS A N 1
ATOM 1653 C CA . LYS A 1 214 ? -0.276 -16.085 0.028 1.00 93.94 214 LYS A CA 1
ATOM 1654 C C . LYS A 1 214 ? 0.488 -14.895 0.610 1.00 93.94 214 LYS A C 1
ATOM 1656 O O . LYS A 1 214 ? 1.500 -15.106 1.269 1.00 93.94 214 LYS A O 1
ATOM 1661 N N . TYR A 1 215 ? 0.066 -13.669 0.308 1.00 97.06 215 TYR A N 1
ATOM 1662 C CA . TYR A 1 215 ? 0.721 -12.465 0.802 1.00 97.06 215 TYR A CA 1
ATOM 1663 C C . TYR A 1 215 ? 0.447 -12.305 2.303 1.00 97.06 215 TYR A C 1
ATOM 1665 O O . TYR A 1 215 ? -0.625 -12.708 2.760 1.00 97.06 215 TYR A O 1
ATOM 1673 N N . PRO A 1 216 ? 1.388 -11.732 3.075 1.00 96.31 216 PRO A N 1
ATOM 1674 C CA . PRO A 1 216 ? 1.247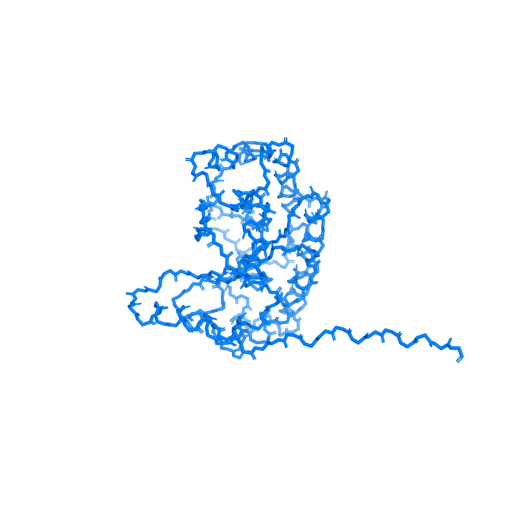 -11.576 4.520 1.00 96.31 216 PRO A CA 1
ATOM 1675 C C . PRO A 1 216 ? 0.328 -10.387 4.849 1.00 96.31 216 PRO A C 1
ATOM 1677 O O . PRO A 1 216 ? 0.769 -9.365 5.364 1.00 96.31 216 PRO A O 1
ATOM 1680 N N . VAL A 1 217 ? -0.954 -10.510 4.506 1.00 97.31 217 VAL A N 1
ATOM 1681 C CA . VAL A 1 217 ? -1.994 -9.497 4.729 1.00 97.31 217 VAL A CA 1
ATOM 1682 C C . VAL A 1 217 ? -3.202 -10.108 5.422 1.00 97.31 217 VAL A C 1
ATOM 1684 O O . VAL A 1 217 ? -3.488 -11.295 5.277 1.00 97.31 217 VAL A O 1
ATOM 1687 N N . GLN A 1 218 ? -3.928 -9.275 6.159 1.00 97.19 218 GLN A N 1
ATOM 1688 C CA . GLN A 1 218 ? -5.140 -9.672 6.867 1.00 97.19 218 GLN A CA 1
ATOM 1689 C C . GLN A 1 218 ? -6.354 -9.674 5.936 1.00 97.19 218 GLN A C 1
ATOM 1691 O O . GLN A 1 218 ? -7.223 -10.537 6.047 1.00 97.19 218 GLN A O 1
ATOM 1696 N N . PHE A 1 219 ? -6.395 -8.737 4.985 1.00 95.81 219 PHE A N 1
ATOM 1697 C CA . PHE A 1 219 ? -7.504 -8.602 4.047 1.00 95.81 219 PHE A CA 1
ATOM 1698 C C . PHE A 1 219 ? -7.019 -8.489 2.606 1.00 95.81 219 PHE A C 1
ATOM 1700 O O . PHE A 1 219 ? -5.971 -7.908 2.319 1.00 95.81 219 PHE A O 1
ATOM 1707 N N . ILE A 1 220 ? -7.830 -9.014 1.688 1.00 93.94 220 ILE A N 1
ATOM 1708 C CA . ILE A 1 220 ? -7.652 -8.845 0.248 1.00 93.94 220 ILE A CA 1
ATOM 1709 C C . ILE A 1 220 ? -8.941 -8.260 -0.315 1.00 93.94 220 ILE A C 1
ATOM 1711 O O . ILE A 1 220 ? -10.016 -8.835 -0.149 1.00 93.94 220 ILE A O 1
ATOM 1715 N N . THR A 1 221 ? -8.816 -7.137 -1.007 1.00 90.81 221 THR A N 1
ATOM 1716 C CA . THR A 1 221 ? -9.870 -6.506 -1.796 1.00 90.81 221 THR A CA 1
ATOM 1717 C C . THR A 1 221 ? -9.481 -6.514 -3.275 1.00 90.81 221 THR A C 1
ATOM 1719 O O . THR A 1 221 ? -8.304 -6.542 -3.639 1.00 90.81 221 THR A O 1
ATOM 1722 N N . ARG A 1 222 ? -10.492 -6.571 -4.139 1.00 85.12 222 ARG A N 1
ATOM 1723 C CA . ARG A 1 222 ? -10.372 -6.515 -5.597 1.00 85.12 222 ARG A CA 1
ATOM 1724 C C . ARG A 1 222 ? -11.600 -5.817 -6.161 1.00 85.12 222 ARG A C 1
ATOM 1726 O O . ARG A 1 222 ? -12.632 -5.767 -5.489 1.00 85.12 222 ARG A O 1
ATOM 1733 N N . ASN A 1 223 ? -11.505 -5.321 -7.389 1.00 80.06 223 ASN A N 1
ATOM 1734 C CA . ASN A 1 223 ? -12.672 -4.780 -8.077 1.00 80.06 223 ASN A CA 1
ATOM 1735 C C . ASN A 1 223 ? -13.771 -5.838 -8.177 1.00 80.06 223 ASN A C 1
ATOM 1737 O O . ASN A 1 223 ? -13.491 -7.035 -8.312 1.00 80.06 223 ASN A O 1
ATOM 1741 N N . ALA A 1 224 ? -15.025 -5.391 -8.090 1.00 68.38 224 ALA A N 1
ATOM 1742 C CA . ALA A 1 224 ? -16.147 -6.279 -8.317 1.00 68.38 224 ALA A CA 1
ATOM 1743 C C . ALA A 1 224 ? -15.995 -6.885 -9.724 1.00 68.38 224 ALA A C 1
ATOM 1745 O O . ALA A 1 224 ? -15.833 -6.137 -10.689 1.00 68.38 224 ALA A O 1
ATOM 1746 N N . PRO A 1 225 ? -16.001 -8.218 -9.848 1.00 61.03 225 PRO A N 1
ATOM 1747 C CA . PRO A 1 225 ? -15.939 -8.849 -11.149 1.00 61.03 225 PRO A CA 1
ATOM 1748 C C . PRO A 1 225 ? -17.197 -8.470 -11.931 1.00 61.03 225 PRO A C 1
ATOM 1750 O O . PRO A 1 225 ? -18.292 -8.449 -11.368 1.00 61.03 225 PRO A O 1
ATOM 1753 N N . ASP A 1 226 ? -17.058 -8.264 -13.240 1.00 58.66 226 ASP A N 1
ATOM 1754 C CA . ASP A 1 226 ? -18.183 -7.984 -14.147 1.00 58.66 226 ASP A CA 1
ATOM 1755 C C . ASP A 1 226 ? -19.217 -9.150 -14.179 1.00 58.66 226 ASP A C 1
ATOM 1757 O O . ASP A 1 226 ? -20.243 -9.061 -14.853 1.00 58.66 226 ASP A O 1
ATOM 1761 N N . SER A 1 227 ? -18.964 -10.271 -13.474 1.00 52.56 227 SER A N 1
ATOM 1762 C CA . SER A 1 227 ? -19.778 -11.492 -13.501 1.00 52.56 227 SER A CA 1
ATOM 1763 C C . SER A 1 227 ? -19.965 -12.200 -12.142 1.00 52.56 227 SER A C 1
ATOM 1765 O O . SER A 1 227 ? -19.123 -12.168 -11.242 1.00 52.56 227 SER A O 1
ATOM 1767 N N . LEU A 1 228 ? -21.068 -12.955 -12.041 1.00 50.34 228 LEU A N 1
ATOM 1768 C CA . LEU A 1 228 ? -21.458 -13.814 -10.907 1.00 50.34 228 LEU A CA 1
ATOM 1769 C C . LEU A 1 228 ? -20.415 -14.878 -10.509 1.00 50.34 228 LEU A C 1
ATOM 1771 O O . LEU A 1 228 ? -20.427 -15.352 -9.372 1.00 50.34 228 LEU A O 1
ATOM 1775 N N . GLN A 1 229 ? -19.524 -15.278 -11.420 1.00 49.03 229 GLN A N 1
ATOM 1776 C CA . GLN A 1 229 ? -18.499 -16.286 -11.137 1.00 49.03 229 GLN A CA 1
ATOM 1777 C C . GLN A 1 229 ? -17.443 -15.749 -10.166 1.00 49.03 229 GLN A C 1
ATOM 1779 O O . GLN A 1 229 ? -17.067 -16.441 -9.218 1.00 49.03 229 GLN A O 1
ATOM 1784 N N . GLY A 1 230 ? -17.044 -14.486 -10.317 1.00 53.50 230 GLY A N 1
ATOM 1785 C CA . GLY A 1 230 ? -16.078 -13.882 -9.411 1.00 53.50 230 GLY A CA 1
ATOM 1786 C C . GLY A 1 230 ? -16.644 -13.611 -8.004 1.00 53.50 230 GLY A C 1
ATOM 1787 O O . GLY A 1 230 ? -15.870 -13.550 -7.049 1.00 53.50 230 GLY A O 1
ATOM 1788 N N . LEU A 1 231 ? -17.974 -13.564 -7.829 1.00 53.56 231 LEU A N 1
ATOM 1789 C CA . LEU A 1 231 ? -18.618 -13.582 -6.502 1.00 53.56 231 LEU A CA 1
ATOM 1790 C C . LEU A 1 231 ? -18.513 -14.962 -5.819 1.00 53.56 231 LEU A C 1
ATOM 1792 O O . LEU A 1 231 ? -18.303 -15.038 -4.608 1.00 53.56 231 LEU A O 1
ATOM 1796 N N . LYS A 1 232 ? -18.606 -16.069 -6.575 1.00 54.41 232 LYS A N 1
ATOM 1797 C CA . LYS A 1 232 ? -18.463 -17.439 -6.032 1.00 54.41 232 LYS A CA 1
ATOM 1798 C C . LYS A 1 232 ? -17.041 -17.731 -5.552 1.00 54.41 232 LYS A C 1
ATOM 1800 O O . LYS A 1 232 ? -16.862 -18.395 -4.534 1.00 54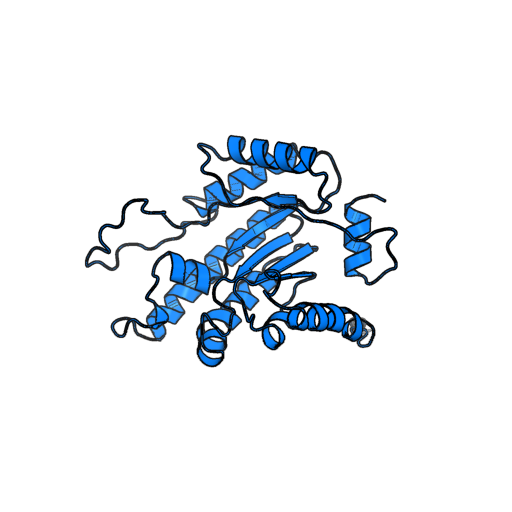.41 232 LYS A O 1
ATOM 1805 N N . GLU A 1 233 ? -16.034 -17.207 -6.242 1.00 56.81 233 GLU A N 1
ATOM 1806 C CA . GLU A 1 233 ? -14.637 -17.288 -5.800 1.00 56.81 233 GLU A CA 1
ATOM 1807 C C . GLU A 1 233 ? -14.389 -16.514 -4.501 1.00 56.81 233 GLU A C 1
ATOM 1809 O O . GLU A 1 233 ? -13.676 -17.003 -3.626 1.00 56.81 233 GLU A O 1
ATOM 1814 N N . MET A 1 234 ? -15.026 -15.347 -4.327 1.00 52.88 234 MET A N 1
ATOM 1815 C CA . MET A 1 234 ? -14.946 -14.585 -3.073 1.00 52.88 234 MET A CA 1
ATOM 1816 C C . MET A 1 234 ? -15.564 -15.360 -1.899 1.00 52.88 234 MET A C 1
ATOM 1818 O O . MET A 1 234 ? -15.030 -15.335 -0.792 1.00 52.88 234 MET A O 1
ATOM 1822 N N . ALA A 1 235 ? -16.627 -16.133 -2.139 1.00 54.03 235 ALA A N 1
ATOM 1823 C CA . ALA A 1 235 ? -17.205 -17.017 -1.126 1.00 54.03 235 ALA A CA 1
ATOM 1824 C C . ALA A 1 235 ? -16.292 -18.207 -0.754 1.00 54.03 235 ALA A C 1
ATOM 1826 O O . ALA A 1 235 ? -16.377 -18.718 0.364 1.00 54.03 235 ALA A O 1
ATOM 1827 N N . ALA A 1 236 ? -15.384 -18.637 -1.641 1.00 53.59 236 ALA A N 1
ATOM 1828 C CA . ALA A 1 236 ? -14.450 -19.734 -1.367 1.00 53.59 236 ALA A CA 1
ATOM 1829 C C . ALA A 1 236 ? -13.360 -19.360 -0.342 1.00 53.59 236 ALA A C 1
ATOM 1831 O O . ALA A 1 236 ? -12.811 -20.246 0.317 1.00 53.59 236 ALA A O 1
ATOM 1832 N N . VAL A 1 237 ? -13.103 -18.061 -0.135 1.00 50.91 237 VAL A N 1
ATOM 1833 C CA . VAL A 1 237 ? -12.164 -17.544 0.879 1.00 50.91 237 VAL A CA 1
ATOM 1834 C C . VAL A 1 237 ? -12.594 -17.946 2.294 1.00 50.91 237 VAL A C 1
ATOM 1836 O O . VAL A 1 237 ? -11.761 -18.348 3.105 1.00 50.91 237 VAL A O 1
ATOM 1839 N N . ARG A 1 238 ? -13.908 -17.968 2.566 1.00 39.00 238 ARG A N 1
ATOM 1840 C CA . ARG A 1 238 ? -14.481 -18.363 3.867 1.00 39.00 238 ARG A CA 1
ATOM 1841 C C . ARG A 1 238 ? -14.162 -19.804 4.273 1.00 39.00 238 ARG A C 1
ATOM 1843 O O . ARG A 1 238 ? -14.172 -20.113 5.459 1.00 39.00 238 ARG A O 1
ATOM 1850 N N . ARG A 1 239 ? -13.899 -20.700 3.315 1.00 31.56 239 ARG A N 1
ATOM 1851 C CA . ARG A 1 239 ? -13.760 -22.139 3.591 1.00 31.56 239 ARG A CA 1
ATOM 1852 C C . ARG A 1 239 ? -12.336 -22.559 3.952 1.00 31.56 239 ARG A C 1
ATOM 1854 O O . ARG A 1 239 ? -12.161 -23.644 4.487 1.00 31.56 239 ARG A O 1
ATOM 1861 N N . TRP A 1 240 ? -11.327 -21.731 3.671 1.00 32.91 240 TRP A N 1
ATOM 1862 C CA . TRP A 1 240 ? -9.922 -22.112 3.867 1.00 32.91 240 TRP A CA 1
ATOM 1863 C C . TRP A 1 240 ? -9.358 -21.658 5.221 1.00 32.91 240 TRP A C 1
ATOM 1865 O O . TRP A 1 240 ? -8.641 -22.425 5.864 1.00 32.91 240 TRP A O 1
ATOM 1875 N N . PHE A 1 241 ? -9.776 -20.484 5.712 1.00 36.19 241 PHE A N 1
ATOM 1876 C CA . PHE A 1 241 ? -9.442 -20.006 7.064 1.00 36.19 241 PHE A CA 1
ATOM 1877 C C . PHE A 1 241 ? -10.048 -20.869 8.187 1.00 36.19 241 PHE A C 1
ATOM 1879 O O . PHE A 1 241 ? -9.556 -20.842 9.306 1.00 36.19 241 PHE A O 1
ATOM 1886 N N . GLY A 1 242 ? -11.059 -21.693 7.889 1.00 30.05 242 GLY A N 1
ATOM 1887 C CA . GLY A 1 242 ? -11.647 -22.637 8.846 1.00 30.05 242 GLY A CA 1
ATOM 1888 C C . GLY A 1 242 ? -10.943 -23.997 8.961 1.00 30.05 242 GLY A C 1
ATOM 1889 O O . GLY A 1 242 ? -11.448 -24.853 9.679 1.00 30.05 242 GLY A O 1
ATOM 1890 N N . VAL A 1 243 ? -9.840 -24.250 8.236 1.00 31.81 243 VAL A N 1
ATOM 1891 C CA . VAL A 1 243 ? -9.235 -25.604 8.158 1.00 31.81 243 VAL A CA 1
ATOM 1892 C C . VAL A 1 243 ? -7.751 -25.645 8.544 1.00 31.81 243 VAL A C 1
ATOM 1894 O O . VAL A 1 243 ? -7.228 -26.722 8.804 1.00 31.81 243 VAL A O 1
ATOM 1897 N N . HIS A 1 244 ? -7.055 -24.508 8.623 1.00 31.62 244 HIS A N 1
ATOM 1898 C CA . HIS A 1 244 ? -5.624 -24.494 8.943 1.00 31.62 244 HIS A CA 1
ATOM 1899 C C . HIS A 1 244 ? -5.363 -23.597 10.148 1.00 31.62 244 HIS A C 1
ATOM 1901 O O . HIS A 1 244 ? -5.082 -22.409 10.016 1.00 31.62 244 HIS A O 1
ATOM 1907 N N . SER A 1 245 ? -5.456 -24.198 11.333 1.00 28.55 245 SER A N 1
ATOM 1908 C CA . SER A 1 245 ? -4.826 -23.688 12.545 1.00 28.55 245 SER A CA 1
ATOM 1909 C C . SER A 1 245 ? -3.353 -23.414 12.231 1.00 28.55 245 SER A C 1
ATOM 1911 O O . SER A 1 245 ? -2.622 -24.329 11.846 1.00 28.55 245 SER A O 1
ATOM 1913 N N . PHE A 1 246 ? -2.907 -22.164 12.356 1.00 31.62 246 PHE A N 1
ATOM 1914 C CA . PHE A 1 246 ? -1.476 -21.875 12.379 1.00 31.62 246 PHE A CA 1
ATOM 1915 C C . PHE A 1 246 ? -0.851 -22.684 13.528 1.00 31.62 246 PHE A C 1
ATOM 1917 O O . PHE A 1 246 ? -1.398 -22.658 14.635 1.00 31.62 246 PHE A O 1
ATOM 1924 N N . PRO A 1 247 ? 0.251 -23.426 13.316 1.00 29.80 247 PRO A N 1
ATOM 1925 C CA . PRO A 1 247 ? 0.942 -24.051 14.430 1.00 29.80 247 PRO A CA 1
ATOM 1926 C C . PRO A 1 247 ? 1.431 -22.938 15.360 1.00 29.80 247 PRO A C 1
ATOM 1928 O O . PRO A 1 247 ? 2.115 -22.011 14.923 1.00 29.80 247 PRO A O 1
ATOM 1931 N N . ALA A 1 248 ? 1.038 -23.017 16.633 1.00 32.94 248 ALA A N 1
ATOM 1932 C CA . ALA A 1 248 ? 1.528 -22.120 17.667 1.00 32.94 248 ALA A CA 1
ATOM 1933 C C . ALA A 1 248 ? 3.070 -22.109 17.659 1.00 32.94 248 ALA A C 1
ATOM 1935 O O . ALA A 1 248 ? 3.681 -23.165 17.441 1.00 32.94 248 ALA A O 1
ATOM 1936 N N . PRO A 1 249 ? 3.721 -20.956 17.893 1.00 33.84 249 PRO A N 1
ATOM 1937 C CA . PRO A 1 249 ? 5.169 -20.920 18.036 1.00 33.84 249 PRO A CA 1
ATOM 1938 C C . PRO A 1 249 ? 5.585 -21.867 19.169 1.00 33.84 249 PRO A C 1
ATOM 1940 O O . PRO A 1 249 ? 5.046 -21.801 20.275 1.00 33.84 249 PRO A O 1
ATOM 1943 N N . MET A 1 250 ? 6.517 -22.784 18.880 1.00 33.44 250 MET A N 1
ATOM 1944 C CA . MET A 1 250 ? 7.068 -23.684 19.895 1.00 33.44 250 MET A CA 1
ATOM 1945 C C . MET A 1 250 ? 7.661 -22.857 21.045 1.00 33.44 250 MET A C 1
ATOM 1947 O O . MET A 1 250 ? 8.390 -21.897 20.774 1.00 33.44 250 MET A O 1
ATOM 1951 N N . PRO A 1 251 ? 7.412 -23.224 22.315 1.00 33.56 251 PRO A N 1
ATOM 1952 C CA . PRO A 1 251 ? 8.051 -22.554 23.435 1.00 33.56 251 PRO A CA 1
ATOM 1953 C C . PRO A 1 251 ? 9.568 -22.736 23.340 1.00 33.56 251 PRO A C 1
ATOM 1955 O O . PRO A 1 251 ? 10.069 -23.840 23.102 1.00 33.56 251 PRO A O 1
ATOM 1958 N N . ALA A 1 252 ? 10.293 -21.630 23.510 1.00 38.59 252 ALA A N 1
ATOM 1959 C CA . ALA A 1 252 ? 11.743 -21.626 23.578 1.00 38.59 252 ALA A CA 1
ATOM 1960 C C . ALA A 1 252 ? 12.200 -22.624 24.649 1.00 38.59 252 ALA A C 1
ATOM 1962 O O . ALA A 1 252 ? 11.781 -22.549 25.804 1.00 38.59 252 ALA A O 1
ATOM 1963 N N . LYS A 1 253 ? 13.052 -23.575 24.256 1.00 33.59 253 LYS A N 1
ATOM 1964 C CA . LYS A 1 253 ? 13.721 -24.471 25.196 1.00 33.59 253 LYS A CA 1
ATOM 1965 C C . LYS A 1 253 ? 14.611 -23.622 26.102 1.00 33.59 253 LYS A C 1
ATOM 1967 O O . LYS A 1 253 ? 15.680 -23.188 25.685 1.00 33.59 253 LYS A O 1
ATOM 1972 N N . THR A 1 254 ? 14.177 -23.396 27.334 1.00 38.28 254 THR A N 1
ATOM 1973 C CA . THR A 1 254 ? 15.065 -23.006 28.427 1.00 38.28 254 THR A CA 1
ATOM 1974 C C . THR A 1 254 ? 16.013 -24.165 28.696 1.00 38.28 254 THR A C 1
ATOM 1976 O O . THR A 1 254 ? 15.604 -25.217 29.182 1.00 38.28 254 THR A O 1
ATOM 1979 N N . THR A 1 255 ? 17.273 -23.984 28.321 1.00 42.34 255 THR A N 1
ATOM 1980 C CA . THR A 1 255 ? 18.394 -24.796 28.784 1.00 42.34 255 THR A CA 1
ATOM 1981 C C . THR A 1 255 ? 18.661 -24.483 30.256 1.00 42.34 255 THR A C 1
ATOM 1983 O O . THR A 1 255 ? 19.067 -23.364 30.573 1.00 42.34 255 THR A O 1
ATOM 1986 N N . CYS A 1 256 ? 18.447 -25.473 31.121 1.00 41.25 256 CYS A N 1
ATOM 1987 C CA . CYS A 1 256 ? 19.216 -25.680 32.347 1.00 41.25 256 CYS A CA 1
ATOM 1988 C C . CYS A 1 256 ? 19.965 -27.003 32.196 1.00 41.25 256 CYS A C 1
ATOM 1990 O O . CYS A 1 256 ? 19.367 -27.935 31.608 1.00 41.25 256 CYS A O 1
#

pLDDT: mean 81.39, std 21.66, range [26.88, 98.62]

Sequence (256 aa):
MIKRELIESVIAGEPVTRIPCMFWQAPSMYTSPEEQAEKTSEFYERHDSDIIKINNIPPIPVSSTGRHVPDGKTNLSMGSVNHGPLHQQLQVLKSFIPMKKDSAPVLFTVLSPLSSAAAMYPHLLTDASVSPSQKEELLTDISERTCSLVRTAVEAGADGIFFITLLASYDALSPSLYRKYGFPYDIAVLSSSPGWCNILHAEGKETMFPLLRKYPVQFITRNAPDSLQGLKEMAAVRRWFGVHSFPAPMPAKTTC